Protein AF-A0A9D6QKV2-F1 (afdb_monomer_lite)

Secondary structure (DSSP, 8-state):
-HHHHHHHHHHHHTTS----EEEEE--BTTTB---SS-HHHHHHHHHHS----B-HHHHHHHHHHHHH-TT-EEEEEEEEEGGGHHHHHHHHHHTTPPP-EEEEEPP-TT---S-S-TTT-HHHHHHHHHHHHHHHHHHT-TT-EEEEEEESSSSHHHHHHHHHHHSTTTEEEEEEE-SS--PPP--GGGTTTEEEESSHHHHHHHHHHTTSS-HHHHHHHHHHHHHHHHH-HHHHS-THHHHHS--S-----S---HHHHHHHHHHHHHHHHHHHHHHHHHHHHTT-------SSPPPP-

Foldseek 3Di:
DVVVVVVVVVVVVVPLPPAQAEEEEEDDPFQFDDDDPCPPVVLVCLQPPPRPAGLLLVQLLQVQLCVSHVNYFYEYEYQAEPVSVVSSVVNCVVSNHDDHHYHYDHDDPPPDDDDPDPPPCSQVSSLVRLLVVVVVVCVVPVRHAYEYTEEPPGCRVVSVLVVCVVNPPRYDAYEYEYDPPPDDDDDPVSVPRYDYDFGSLVVQVVCVVVVSGDLVSSLSSLVVLVVCCVVPVVSGGHCVLVVLVDDDDDPDPDADDVVNVVSVCVVVVSNVCSVVSNVVSVCVVVVNDPVPDDPDDDDDD

Structure (mmCIF, N/CA/C/O backbone):
data_AF-A0A9D6QKV2-F1
#
_entry.id   AF-A0A9D6QKV2-F1
#
loop_
_atom_site.group_PDB
_atom_site.id
_atom_site.type_symbol
_atom_site.label_atom_id
_atom_site.label_alt_id
_atom_site.label_comp_id
_atom_site.label_asym_id
_atom_site.label_entity_id
_atom_site.label_seq_id
_atom_site.pdbx_PDB_ins_code
_atom_site.Cartn_x
_atom_site.Cartn_y
_atom_site.Cartn_z
_atom_site.occupancy
_atom_site.B_iso_or_equiv
_atom_site.auth_seq_id
_atom_site.auth_comp_id
_atom_site.auth_asym_id
_atom_site.auth_atom_id
_atom_site.pdbx_PDB_model_num
ATOM 1 N N . MET A 1 1 ? -32.488 4.478 29.970 1.00 53.59 1 MET A N 1
ATOM 2 C CA . MET A 1 1 ? -32.447 4.978 28.577 1.00 53.59 1 MET A CA 1
ATOM 3 C C . MET A 1 1 ? -31.195 5.799 28.298 1.00 53.59 1 MET A C 1
ATOM 5 O O . MET A 1 1 ? -30.477 5.435 27.382 1.00 53.59 1 MET A O 1
ATOM 9 N N . LEU A 1 2 ? -30.868 6.824 29.101 1.00 48.78 2 LEU A N 1
ATOM 10 C CA . LEU A 1 2 ? -29.622 7.594 28.924 1.00 48.78 2 LEU A CA 1
ATOM 11 C C . LEU A 1 2 ? -28.354 6.734 29.061 1.00 48.78 2 LEU A C 1
ATOM 13 O O . LEU A 1 2 ? -27.475 6.810 28.218 1.00 48.78 2 LEU A O 1
ATOM 17 N N . ALA A 1 3 ? -28.289 5.868 30.078 1.00 45.34 3 ALA A N 1
ATOM 18 C CA . ALA A 1 3 ? -27.142 4.983 30.292 1.00 45.34 3 ALA A CA 1
ATOM 19 C C . ALA A 1 3 ? -26.963 3.957 29.161 1.00 45.34 3 ALA A C 1
ATOM 21 O O . ALA A 1 3 ? -25.840 3.670 28.775 1.00 45.34 3 ALA A O 1
ATOM 22 N N . THR A 1 4 ? -28.058 3.447 28.590 1.00 51.56 4 THR A N 1
ATOM 23 C CA . THR A 1 4 ? -28.034 2.516 27.453 1.00 51.56 4 THR A CA 1
ATOM 24 C C . THR A 1 4 ? -27.618 3.202 26.154 1.00 51.56 4 THR A C 1
ATOM 26 O O . THR A 1 4 ? -26.847 2.625 25.397 1.00 51.56 4 THR A O 1
ATOM 29 N N . ALA A 1 5 ? -28.065 4.441 25.919 1.00 49.53 5 ALA A N 1
ATOM 30 C CA . ALA A 1 5 ? -27.620 5.255 24.790 1.00 49.53 5 ALA A CA 1
ATOM 31 C C . ALA A 1 5 ? -26.141 5.657 24.923 1.00 49.53 5 ALA A C 1
ATOM 33 O O . ALA A 1 5 ? -25.399 5.568 23.955 1.00 49.53 5 ALA A O 1
ATOM 34 N N . LEU A 1 6 ? -25.687 6.014 26.129 1.00 43.38 6 LEU A N 1
ATOM 35 C CA . LEU A 1 6 ? -24.285 6.332 26.408 1.00 43.38 6 LEU A CA 1
ATOM 36 C C . LEU A 1 6 ? -23.381 5.097 26.266 1.00 43.38 6 LEU A C 1
ATOM 38 O O . LEU A 1 6 ? -22.276 5.209 25.751 1.00 43.38 6 LEU A O 1
ATOM 42 N N . LEU A 1 7 ? -23.858 3.913 26.672 1.00 46.09 7 LEU A N 1
ATOM 43 C CA . LEU A 1 7 ? -23.139 2.651 26.483 1.00 46.09 7 LEU A CA 1
ATOM 44 C C . LEU A 1 7 ? -23.029 2.290 24.996 1.00 46.09 7 LEU A C 1
ATOM 46 O O . LEU A 1 7 ? -21.950 1.911 24.561 1.00 46.09 7 LEU A O 1
ATOM 50 N N . LEU A 1 8 ? -24.111 2.472 24.226 1.00 46.91 8 LEU A N 1
ATOM 51 C CA . LEU A 1 8 ? -24.142 2.275 22.772 1.00 46.91 8 LEU A CA 1
ATOM 52 C C . LEU A 1 8 ? -23.186 3.229 22.045 1.00 46.91 8 LEU A C 1
ATOM 54 O O . LEU A 1 8 ? -22.401 2.780 21.212 1.00 46.91 8 LEU A O 1
ATOM 58 N N . VAL A 1 9 ? -23.195 4.513 22.420 1.00 51.16 9 VAL A N 1
ATOM 59 C CA . VAL A 1 9 ? -22.285 5.535 21.884 1.00 51.16 9 VAL A CA 1
ATOM 60 C C . VAL A 1 9 ? -20.831 5.238 22.277 1.00 51.16 9 VAL A C 1
ATOM 62 O O . VAL A 1 9 ? -19.945 5.319 21.430 1.00 51.16 9 VAL A O 1
ATOM 65 N N . CYS A 1 10 ? -20.565 4.798 23.512 1.00 41.12 10 CYS A N 1
ATOM 66 C CA . CYS A 1 10 ? -19.228 4.360 23.927 1.00 41.12 10 CYS A CA 1
ATOM 67 C C . CYS A 1 10 ? -18.761 3.109 23.171 1.00 41.12 10 CYS A C 1
ATOM 69 O O . CYS A 1 10 ? -17.602 3.055 22.774 1.00 41.12 10 CYS A O 1
ATOM 71 N N . THR A 1 11 ? -19.629 2.126 22.907 1.00 41.50 11 THR A N 1
ATOM 72 C CA . THR A 1 11 ? -19.254 0.959 22.089 1.00 41.50 11 THR A CA 1
ATOM 73 C C . THR A 1 11 ? -18.987 1.317 20.630 1.00 41.50 11 THR A C 1
ATOM 75 O O . THR A 1 11 ? -18.074 0.744 20.046 1.00 41.50 11 THR A O 1
ATOM 78 N N . SER A 1 12 ? -19.711 2.277 20.043 1.00 43.84 12 SER A N 1
ATOM 79 C CA . SER A 1 12 ? -19.432 2.739 18.677 1.00 43.84 12 SER A CA 1
ATOM 80 C C . SER A 1 12 ? -18.173 3.605 18.587 1.00 43.84 12 SER A C 1
ATOM 82 O O . SER A 1 12 ? -17.466 3.537 17.590 1.00 43.84 12 SER A O 1
ATOM 84 N N . VAL A 1 13 ? -17.845 4.370 19.635 1.00 44.31 13 VAL A N 1
ATOM 85 C CA . VAL A 1 13 ? -16.626 5.201 19.687 1.00 44.31 13 VAL A CA 1
ATOM 86 C C . VAL A 1 13 ? -15.376 4.361 20.000 1.00 44.31 13 VAL A C 1
ATOM 88 O O . VAL A 1 13 ? -14.310 4.631 19.456 1.00 44.31 13 VAL A O 1
ATOM 91 N N . LEU A 1 14 ? -15.491 3.287 20.794 1.00 44.09 14 LEU A N 1
ATOM 92 C CA . LEU A 1 14 ? -14.418 2.290 20.957 1.00 44.09 14 LEU A CA 1
ATOM 93 C C . LEU A 1 14 ? -14.282 1.330 19.764 1.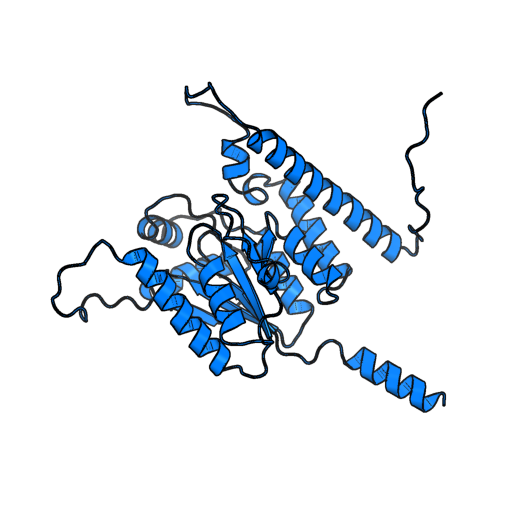00 44.09 14 LEU A C 1
ATOM 95 O O . LEU A 1 14 ? -13.293 0.605 19.680 1.00 44.09 14 LEU A O 1
ATOM 99 N N . ALA A 1 15 ? -15.236 1.333 18.831 1.00 42.41 15 ALA A N 1
ATOM 100 C CA . ALA A 1 15 ? -15.142 0.615 17.565 1.00 42.41 15 ALA A CA 1
ATOM 101 C C . ALA A 1 15 ? -14.371 1.401 16.486 1.00 42.41 15 ALA A C 1
ATOM 103 O O . ALA A 1 15 ? -14.510 1.094 15.303 1.00 42.41 15 ALA A O 1
ATOM 104 N N . ALA A 1 16 ? -13.514 2.361 16.867 1.00 48.28 16 ALA A N 1
ATOM 105 C CA . ALA A 1 16 ? -12.347 2.703 16.054 1.00 48.28 16 ALA A CA 1
ATOM 106 C C . ALA A 1 16 ? -11.624 1.382 15.728 1.00 48.28 16 ALA A C 1
ATOM 108 O O . ALA A 1 16 ? -11.167 0.678 16.628 1.00 48.28 16 ALA A O 1
ATOM 109 N N . SER A 1 17 ? -11.704 0.959 14.463 1.00 54.03 17 SER A N 1
ATOM 110 C CA . SER A 1 17 ? -11.862 -0.454 14.105 1.00 54.03 17 SER A CA 1
ATOM 111 C C . SER A 1 17 ? -10.832 -1.374 14.765 1.00 54.03 17 SER A C 1
ATOM 113 O O . SER A 1 17 ? -9.651 -1.357 14.419 1.00 54.03 17 SER A O 1
ATOM 115 N N . ASN A 1 18 ? -11.295 -2.279 15.628 1.00 66.12 18 ASN A N 1
ATOM 116 C CA . ASN A 1 18 ? -10.490 -3.376 16.180 1.00 66.12 18 ASN A CA 1
ATOM 117 C C . ASN A 1 18 ? -10.123 -4.435 15.111 1.00 66.12 18 ASN A C 1
ATOM 119 O O . ASN A 1 18 ? -9.668 -5.535 15.414 1.00 66.12 18 ASN A O 1
ATOM 123 N N . GLU A 1 19 ? -10.372 -4.120 13.841 1.00 87.81 19 GLU A N 1
ATOM 124 C CA . GLU A 1 19 ? -10.149 -4.985 12.706 1.00 87.81 19 GLU A CA 1
ATOM 125 C C . GLU A 1 19 ? -8.688 -4.907 12.268 1.00 87.81 19 GLU A C 1
ATOM 127 O O . GLU A 1 19 ? -8.146 -3.840 11.958 1.00 87.81 19 GLU A O 1
ATOM 132 N N . LYS A 1 20 ? -8.048 -6.074 12.217 1.00 95.31 20 LYS A N 1
ATOM 133 C CA . LYS A 1 20 ? -6.687 -6.217 11.717 1.00 95.31 20 LYS A CA 1
ATOM 134 C C . LYS A 1 20 ? -6.673 -5.965 10.212 1.00 95.31 20 LYS A C 1
ATOM 136 O O . LYS A 1 20 ? -7.265 -6.730 9.453 1.00 95.31 20 LYS A O 1
ATOM 141 N N . VAL A 1 21 ? -5.961 -4.933 9.768 1.00 97.12 21 VAL A N 1
ATOM 142 C CA . VAL A 1 21 ? -5.809 -4.614 8.339 1.00 97.12 21 VAL A CA 1
ATOM 143 C C . VAL A 1 21 ? -4.375 -4.884 7.893 1.00 97.12 21 VAL A C 1
ATOM 145 O O . VAL A 1 21 ? -3.408 -4.504 8.548 1.00 97.12 21 VAL A O 1
ATOM 148 N N . ILE A 1 22 ? -4.210 -5.558 6.763 1.00 98.31 22 ILE A N 1
ATOM 149 C CA . ILE A 1 22 ? -2.911 -5.792 6.141 1.00 98.31 22 ILE A CA 1
ATOM 150 C C . ILE A 1 22 ? -2.899 -5.085 4.790 1.00 98.31 22 ILE A C 1
ATOM 152 O O . ILE A 1 22 ? -3.538 -5.523 3.831 1.00 98.31 22 ILE A O 1
ATOM 156 N N . TYR A 1 23 ? -2.138 -3.996 4.719 1.00 98.06 23 TYR A N 1
ATOM 157 C CA . TYR A 1 23 ? -1.817 -3.329 3.467 1.00 98.06 23 TYR A CA 1
ATOM 158 C C . TYR A 1 23 ? -0.729 -4.130 2.760 1.00 98.06 23 TYR A C 1
ATOM 160 O O . TYR A 1 23 ? 0.363 -4.334 3.293 1.00 98.06 23 TYR A O 1
ATOM 168 N N . VAL A 1 24 ? -1.022 -4.613 1.562 1.00 98.00 24 VAL A N 1
ATOM 169 C CA . VAL A 1 24 ? -0.084 -5.382 0.750 1.00 98.00 24 VAL A CA 1
ATOM 170 C C . VAL A 1 24 ? 0.334 -4.521 -0.428 1.00 98.00 24 VAL A C 1
ATOM 172 O O . VAL A 1 24 ? -0.497 -4.197 -1.268 1.00 98.00 24 VAL A O 1
ATOM 175 N N . SER A 1 25 ? 1.611 -4.156 -0.491 1.00 95.62 25 SER A N 1
ATOM 176 C CA . SER A 1 25 ? 2.154 -3.278 -1.531 1.00 95.62 25 SER A CA 1
ATOM 177 C C . SER A 1 25 ? 3.156 -4.028 -2.396 1.00 95.62 25 SER A C 1
ATOM 179 O O . SER A 1 25 ? 4.116 -4.600 -1.866 1.00 95.62 25 SER A O 1
ATOM 181 N N . ASP A 1 26 ? 3.010 -3.951 -3.719 1.00 90.81 26 ASP A N 1
ATOM 182 C CA . ASP A 1 26 ? 4.158 -4.169 -4.599 1.00 90.81 26 ASP A CA 1
ATOM 183 C C . ASP A 1 26 ? 5.177 -3.029 -4.426 1.00 90.81 26 ASP A C 1
ATOM 185 O O . ASP A 1 26 ? 4.885 -1.970 -3.856 1.00 90.81 26 ASP A O 1
ATOM 189 N N . ILE A 1 27 ? 6.414 -3.280 -4.842 1.00 83.38 27 ILE A N 1
ATOM 190 C CA . ILE A 1 27 ? 7.532 -2.349 -4.739 1.00 83.38 27 ILE A CA 1
ATOM 191 C C . ILE A 1 27 ? 7.833 -1.726 -6.101 1.00 83.38 27 ILE A C 1
ATOM 193 O O . ILE A 1 27 ? 7.808 -0.500 -6.245 1.00 83.38 27 ILE A O 1
ATOM 197 N N . ASP A 1 28 ? 8.165 -2.574 -7.074 1.00 72.62 28 ASP A N 1
ATOM 198 C CA . ASP A 1 28 ? 8.593 -2.144 -8.403 1.00 72.62 28 ASP A CA 1
ATOM 199 C C . ASP A 1 28 ? 7.393 -1.527 -9.130 1.00 72.62 28 ASP A C 1
ATOM 201 O O . ASP A 1 28 ? 6.296 -2.043 -9.011 1.00 72.62 28 ASP A O 1
ATOM 205 N N . ASP A 1 29 ? 7.573 -0.379 -9.787 1.00 63.03 29 ASP A N 1
ATOM 206 C CA . ASP A 1 29 ? 6.545 0.394 -10.514 1.00 63.03 29 ASP A CA 1
ATOM 207 C C . ASP A 1 29 ? 5.311 0.853 -9.703 1.00 63.03 29 ASP A C 1
ATOM 209 O O . ASP A 1 29 ? 4.575 1.725 -10.162 1.00 63.03 29 ASP A O 1
ATOM 213 N N . THR A 1 30 ? 5.167 0.409 -8.450 1.00 59.41 30 THR A N 1
ATOM 214 C CA . THR A 1 30 ? 4.103 0.791 -7.510 1.00 59.41 30 THR A CA 1
ATOM 215 C C . THR A 1 30 ? 4.537 1.899 -6.539 1.00 59.41 30 THR A C 1
ATOM 217 O O . THR A 1 30 ? 3.891 2.951 -6.466 1.00 59.41 30 THR A O 1
ATOM 220 N N . ILE A 1 31 ? 5.652 1.714 -5.816 1.00 68.81 31 ILE A N 1
ATOM 221 C CA . ILE A 1 31 ? 6.225 2.729 -4.897 1.00 68.81 31 ILE A CA 1
ATOM 222 C C . ILE A 1 31 ? 7.611 3.211 -5.339 1.00 68.81 31 ILE A C 1
ATOM 224 O O . ILE A 1 31 ? 8.082 4.257 -4.888 1.00 68.81 31 ILE A O 1
ATOM 228 N N . VAL A 1 32 ? 8.256 2.484 -6.252 1.00 67.12 32 VAL A N 1
ATOM 229 C CA . VAL A 1 32 ? 9.534 2.849 -6.867 1.00 67.12 32 VAL A CA 1
ATOM 230 C C . VAL A 1 32 ? 9.342 2.998 -8.367 1.00 67.12 32 VAL A C 1
ATOM 232 O O . VAL A 1 32 ? 8.831 2.095 -9.014 1.00 67.12 32 VAL A O 1
ATOM 235 N N . GLN A 1 33 ? 9.809 4.101 -8.951 1.00 58.34 33 GLN A N 1
ATOM 236 C CA . GLN A 1 33 ? 9.806 4.257 -10.402 1.00 58.34 33 GLN A CA 1
ATOM 237 C C . GLN A 1 33 ? 10.932 3.413 -11.021 1.00 58.34 33 GLN A C 1
ATOM 239 O O . GLN A 1 33 ? 12.109 3.791 -10.950 1.00 58.34 33 GLN A O 1
ATOM 244 N N . SER A 1 34 ? 10.588 2.284 -11.647 1.00 54.62 34 SER A N 1
ATOM 245 C CA . SER A 1 34 ? 11.527 1.524 -12.469 1.00 54.62 34 SER A CA 1
ATOM 246 C C . SER A 1 34 ? 11.540 2.124 -13.882 1.00 54.62 34 SER A C 1
ATOM 248 O O . SER A 1 34 ? 10.523 2.564 -14.407 1.00 54.62 34 SER A O 1
ATOM 250 N N . ASN A 1 35 ? 12.724 2.284 -14.478 1.00 48.44 35 ASN A N 1
ATOM 251 C CA . ASN A 1 35 ? 12.884 3.081 -15.702 1.00 48.44 35 ASN A CA 1
ATOM 252 C C . ASN A 1 35 ? 13.276 2.253 -16.935 1.00 48.44 35 ASN A C 1
ATOM 254 O O . ASN A 1 35 ? 13.551 2.846 -17.972 1.00 48.44 35 ASN A O 1
ATOM 258 N N . VAL A 1 36 ? 13.395 0.920 -16.852 1.00 39.38 36 VAL A N 1
ATOM 259 C CA . VAL A 1 36 ? 13.876 0.105 -17.986 1.00 39.38 36 VAL A CA 1
ATOM 260 C C . VAL A 1 36 ? 13.419 -1.354 -17.881 1.00 39.38 36 VAL A C 1
ATOM 262 O O . VAL A 1 36 ? 13.433 -1.934 -16.797 1.00 39.38 36 VAL A O 1
ATOM 265 N N . ALA A 1 37 ? 13.183 -1.966 -19.047 1.00 38.31 37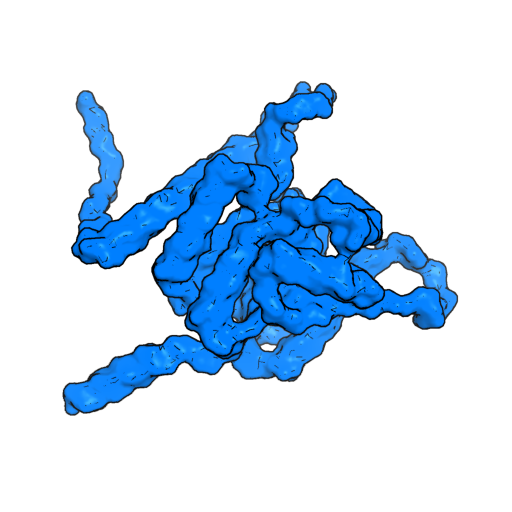 ALA A N 1
ATOM 266 C CA . ALA A 1 37 ? 12.966 -3.387 -19.361 1.00 38.31 37 ALA A CA 1
ATOM 267 C C . ALA A 1 37 ? 13.948 -4.415 -18.737 1.00 38.31 37 ALA A C 1
ATOM 269 O O . ALA A 1 37 ? 13.842 -5.609 -19.005 1.00 38.31 37 ALA A O 1
ATOM 270 N N . ASN A 1 38 ? 14.905 -3.992 -17.906 1.00 46.94 38 ASN A N 1
ATOM 271 C CA . ASN A 1 38 ? 15.916 -4.854 -17.302 1.00 46.94 38 ASN A CA 1
ATOM 272 C C . ASN A 1 38 ? 15.978 -4.637 -15.778 1.00 46.94 38 ASN A C 1
ATOM 274 O O . ASN A 1 38 ? 16.867 -3.964 -15.247 1.00 46.94 38 ASN A O 1
ATOM 278 N N . LYS A 1 39 ? 15.005 -5.230 -15.070 1.00 50.16 39 LYS A N 1
ATOM 279 C CA . LYS A 1 39 ? 14.800 -5.128 -13.608 1.00 50.16 39 LYS A CA 1
ATOM 280 C C . LYS A 1 39 ? 16.077 -5.381 -12.794 1.00 50.16 39 LYS A C 1
ATOM 282 O O . LYS A 1 39 ? 16.354 -4.680 -11.827 1.00 50.16 39 LYS A O 1
ATOM 287 N N . LEU A 1 40 ? 16.933 -6.305 -13.237 1.00 48.41 40 LEU A N 1
ATOM 288 C CA . LEU A 1 40 ? 18.201 -6.626 -12.567 1.00 48.41 40 LEU A CA 1
ATOM 289 C C . LEU A 1 40 ? 19.232 -5.481 -12.603 1.00 48.41 40 LEU A C 1
ATOM 291 O O . LEU A 1 40 ? 19.990 -5.305 -11.646 1.00 48.41 40 LEU A O 1
ATOM 295 N N . ALA A 1 41 ? 19.267 -4.687 -13.677 1.00 48.44 41 ALA A N 1
ATOM 296 C CA . ALA A 1 41 ? 20.194 -3.562 -13.817 1.00 48.44 41 ALA A CA 1
ATOM 297 C C . ALA A 1 41 ? 19.794 -2.382 -12.917 1.00 48.44 41 ALA A C 1
ATOM 299 O O . ALA A 1 41 ? 20.662 -1.721 -12.337 1.00 48.44 41 ALA A O 1
ATOM 300 N N . LEU A 1 42 ? 18.487 -2.155 -12.746 1.00 52.94 42 LEU 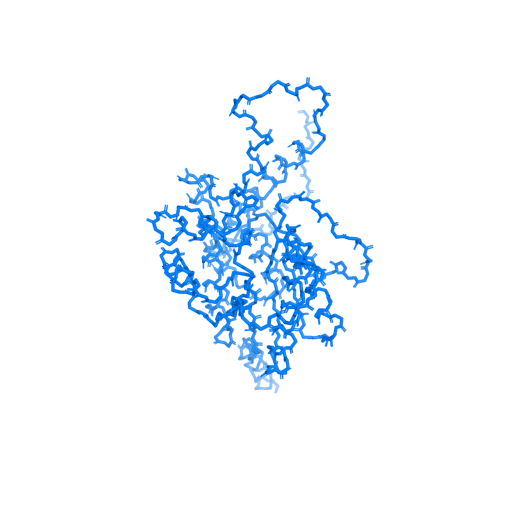A N 1
ATOM 301 C CA . LEU A 1 42 ? 17.966 -1.113 -11.867 1.00 52.94 42 LEU A CA 1
ATOM 302 C C . LEU A 1 42 ? 18.208 -1.446 -10.399 1.00 52.94 42 LEU A C 1
ATOM 304 O O . LEU A 1 42 ? 18.631 -0.566 -9.667 1.00 52.94 42 LEU A O 1
ATOM 308 N N . ILE A 1 43 ? 18.035 -2.701 -9.972 1.00 51.69 43 ILE A N 1
ATOM 309 C CA . ILE A 1 43 ? 18.281 -3.066 -8.572 1.00 51.69 43 ILE A CA 1
ATOM 310 C C . ILE A 1 43 ? 19.790 -3.048 -8.265 1.00 51.69 43 ILE A C 1
ATOM 312 O O . ILE A 1 43 ? 20.189 -2.567 -7.206 1.00 51.69 43 ILE A O 1
ATOM 316 N N . LYS A 1 44 ? 20.661 -3.453 -9.209 1.00 46.22 44 LYS A N 1
ATOM 317 C CA . LYS A 1 44 ? 22.116 -3.221 -9.084 1.00 46.22 44 LYS A CA 1
ATOM 318 C C . LYS A 1 44 ? 22.424 -1.725 -8.977 1.00 46.22 44 LYS A C 1
ATOM 320 O O . LYS A 1 44 ? 23.181 -1.309 -8.107 1.00 46.22 44 LYS A O 1
ATOM 325 N N . THR A 1 45 ? 21.788 -0.897 -9.797 1.00 49.59 45 THR A N 1
ATOM 326 C CA . THR A 1 45 ? 21.975 0.555 -9.736 1.00 49.59 45 THR A CA 1
ATOM 327 C C . THR A 1 45 ? 21.406 1.137 -8.441 1.00 49.59 45 THR A C 1
ATOM 329 O O . THR A 1 45 ? 22.057 1.981 -7.855 1.00 49.59 45 THR A O 1
ATOM 332 N N . ALA A 1 46 ? 20.282 0.648 -7.918 1.00 50.97 46 ALA A N 1
ATOM 333 C CA . ALA A 1 46 ? 19.665 1.090 -6.668 1.00 50.97 46 ALA A CA 1
ATOM 334 C C . ALA A 1 46 ? 20.445 0.658 -5.409 1.00 50.97 46 ALA A C 1
ATOM 336 O O . ALA A 1 46 ? 20.394 1.349 -4.385 1.00 50.97 46 ALA A O 1
ATOM 337 N N . LEU A 1 47 ? 21.180 -0.463 -5.480 1.00 46.41 47 LEU A N 1
ATOM 338 C CA . LEU A 1 47 ? 22.130 -0.891 -4.447 1.00 46.41 47 LEU A CA 1
ATOM 339 C C . LEU A 1 47 ? 23.402 -0.030 -4.432 1.00 46.41 47 LEU A C 1
ATOM 341 O O . LEU A 1 47 ? 23.909 0.251 -3.349 1.00 46.41 47 LEU A O 1
ATOM 345 N N . PHE A 1 48 ? 23.918 0.369 -5.602 1.00 42.84 48 PHE A N 1
ATOM 346 C CA . PHE A 1 48 ? 25.276 0.926 -5.736 1.00 42.84 48 PHE A CA 1
ATOM 347 C C . PHE A 1 48 ? 25.350 2.407 -6.174 1.00 42.84 48 PHE A C 1
ATOM 349 O O . PHE A 1 48 ? 26.400 3.029 -6.042 1.00 42.84 48 PHE A O 1
ATOM 356 N N . ARG A 1 49 ? 24.261 3.022 -6.652 1.00 40.91 49 ARG A N 1
ATOM 357 C CA . ARG A 1 49 ? 24.145 4.454 -7.005 1.00 40.91 49 ARG A CA 1
ATOM 358 C C . ARG A 1 49 ? 22.844 5.011 -6.425 1.00 40.91 4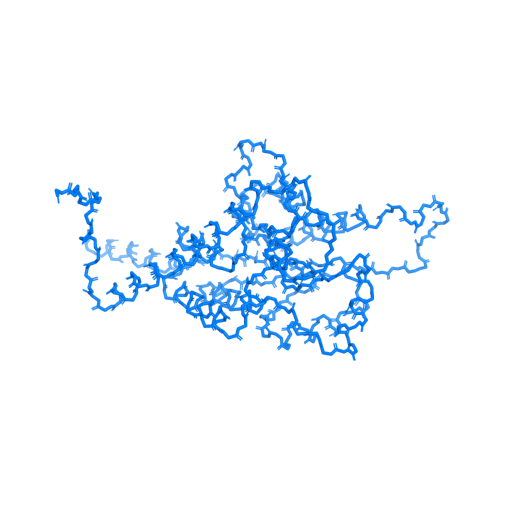9 ARG A C 1
ATOM 360 O O . ARG A 1 49 ? 21.810 4.368 -6.506 1.00 40.91 49 ARG A O 1
ATOM 367 N N . LYS A 1 50 ? 22.882 6.220 -5.850 1.00 41.69 50 LYS A N 1
ATOM 368 C CA . LYS A 1 50 ? 21.731 6.908 -5.223 1.00 41.69 50 LYS A CA 1
ATOM 369 C C . LYS A 1 50 ? 20.480 6.878 -6.135 1.00 41.69 50 LYS A C 1
ATOM 371 O O . LYS A 1 50 ? 20.442 7.665 -7.082 1.00 41.69 50 LYS A O 1
ATOM 376 N N . PRO A 1 51 ? 19.445 6.056 -5.876 1.00 45.84 51 PRO A N 1
ATOM 377 C CA . PRO A 1 51 ? 18.205 6.152 -6.631 1.00 45.84 51 PRO A CA 1
ATOM 378 C C . PRO A 1 51 ? 17.321 7.219 -5.966 1.00 45.84 51 PRO A C 1
ATOM 380 O O . PRO A 1 51 ? 16.952 7.088 -4.802 1.00 45.84 51 PRO A O 1
ATOM 383 N N . LYS A 1 52 ? 17.026 8.296 -6.703 1.00 50.66 52 LYS A N 1
ATOM 384 C CA . LYS A 1 52 ? 16.217 9.453 -6.269 1.00 50.66 52 LYS A CA 1
ATOM 385 C C . LYS A 1 52 ? 14.708 9.308 -6.562 1.00 50.66 52 LYS A C 1
ATOM 387 O O . LYS A 1 52 ? 13.988 10.290 -6.450 1.00 50.66 52 LYS A O 1
ATOM 392 N N . ASN A 1 53 ? 14.235 8.133 -6.986 1.00 54.28 53 ASN A N 1
ATOM 393 C CA . ASN A 1 53 ? 12.952 8.016 -7.695 1.00 54.28 53 ASN A CA 1
ATOM 394 C C . ASN A 1 53 ? 11.953 7.063 -7.006 1.00 54.28 53 ASN A C 1
ATOM 396 O O . ASN A 1 53 ? 11.324 6.246 -7.677 1.00 54.28 53 ASN A O 1
ATOM 400 N N . ALA A 1 54 ? 11.833 7.104 -5.677 1.00 59.41 54 ALA A N 1
ATOM 401 C CA . ALA A 1 54 ? 10.645 6.546 -5.027 1.00 59.41 54 ALA A CA 1
ATOM 402 C C . ALA A 1 54 ? 9.501 7.569 -5.105 1.00 59.41 54 ALA A C 1
ATOM 404 O O . ALA A 1 54 ? 9.754 8.776 -5.081 1.00 59.41 54 ALA A O 1
ATOM 405 N N . PHE A 1 55 ? 8.257 7.099 -5.191 1.00 65.38 55 PHE A N 1
ATOM 406 C CA . PHE A 1 55 ? 7.084 7.952 -5.024 1.00 65.38 55 PHE A CA 1
ATOM 407 C C . PHE A 1 55 ? 6.981 8.322 -3.540 1.00 65.38 55 PHE A C 1
ATOM 409 O O . PHE A 1 55 ? 6.294 7.653 -2.775 1.00 65.38 55 PHE A O 1
ATOM 416 N N . ASP A 1 56 ? 7.707 9.360 -3.121 1.00 63.72 56 ASP A N 1
ATOM 417 C CA . ASP A 1 56 ? 7.779 9.820 -1.722 1.00 63.72 56 ASP A CA 1
ATOM 418 C C . ASP A 1 56 ? 6.377 10.146 -1.145 1.00 63.72 56 ASP A C 1
ATOM 420 O O . ASP A 1 56 ? 6.127 9.983 0.049 1.00 63.72 56 ASP A O 1
ATOM 424 N N . GLY A 1 57 ? 5.426 10.493 -2.028 1.00 80.38 57 GLY A N 1
ATOM 425 C CA . GLY A 1 57 ? 3.969 10.502 -1.812 1.00 80.38 57 GLY A CA 1
ATOM 426 C C . GLY A 1 57 ? 3.418 9.316 -1.034 1.00 80.38 57 GLY A C 1
ATOM 427 O O . GLY A 1 57 ? 2.738 9.460 -0.017 1.00 80.38 57 GLY A O 1
ATOM 428 N N . MET A 1 58 ? 3.780 8.123 -1.493 1.00 88.69 58 MET A N 1
ATOM 429 C CA . MET A 1 58 ? 3.268 6.862 -0.972 1.00 88.69 58 MET A CA 1
ATOM 430 C C . MET A 1 58 ? 3.769 6.566 0.440 1.00 88.69 58 MET A C 1
ATOM 432 O O . MET A 1 58 ? 3.055 5.930 1.208 1.00 88.69 58 MET A O 1
ATOM 436 N N . ALA A 1 59 ? 4.967 7.034 0.812 1.00 90.75 59 ALA A N 1
ATOM 437 C CA . ALA A 1 59 ? 5.479 6.847 2.168 1.00 90.75 59 ALA A CA 1
ATOM 438 C C . ALA A 1 59 ? 4.598 7.576 3.195 1.00 90.75 59 ALA A C 1
ATOM 440 O O . ALA A 1 59 ? 4.237 6.994 4.215 1.00 90.75 59 ALA A O 1
ATOM 441 N N . VAL A 1 60 ? 4.185 8.809 2.877 1.00 92.44 60 VAL A N 1
ATOM 442 C CA . VAL A 1 60 ? 3.299 9.620 3.729 1.00 92.44 60 VAL A CA 1
ATOM 443 C C . VAL A 1 60 ? 1.898 9.029 3.794 1.00 92.44 60 VAL A C 1
ATOM 445 O O . VAL A 1 60 ? 1.326 8.954 4.879 1.00 92.44 60 VAL A O 1
ATOM 448 N N . LEU A 1 61 ? 1.368 8.544 2.670 1.00 94.56 61 LEU A N 1
ATOM 449 C CA . LEU A 1 61 ? 0.113 7.795 2.650 1.00 94.56 61 LEU A CA 1
ATOM 450 C C . LEU A 1 61 ? 0.174 6.569 3.568 1.00 94.56 61 LEU A C 1
ATOM 452 O O . LEU A 1 61 ? -0.690 6.404 4.421 1.00 94.56 61 LEU A O 1
ATOM 456 N N . TYR A 1 62 ? 1.196 5.720 3.425 1.00 95.75 62 TYR A N 1
ATOM 457 C CA . TYR A 1 62 ? 1.315 4.501 4.230 1.00 95.75 62 TYR A CA 1
ATOM 458 C C . TYR A 1 62 ? 1.489 4.810 5.711 1.00 95.75 62 TYR A C 1
ATOM 460 O O . TYR A 1 62 ? 0.904 4.132 6.547 1.00 95.75 62 TYR A O 1
ATOM 468 N N . GLU A 1 63 ? 2.258 5.842 6.049 1.00 95.56 63 GLU A N 1
ATOM 469 C CA . GLU A 1 63 ? 2.389 6.287 7.432 1.00 95.56 63 GLU A CA 1
ATOM 470 C C . GLU A 1 63 ? 1.040 6.736 8.012 1.00 95.56 63 GLU A C 1
ATOM 472 O O . GLU A 1 63 ? 0.691 6.330 9.119 1.00 95.56 63 GLU A O 1
ATOM 477 N N . ASN A 1 64 ? 0.259 7.513 7.259 1.00 96.00 64 ASN A N 1
ATOM 478 C CA . ASN A 1 64 ? -1.061 7.974 7.684 1.00 96.00 64 ASN A CA 1
ATOM 479 C C . ASN A 1 64 ? -2.062 6.818 7.843 1.00 96.00 64 ASN A C 1
ATOM 481 O O . ASN A 1 64 ? -2.741 6.749 8.864 1.00 96.00 64 ASN A O 1
ATOM 485 N N . LEU A 1 65 ? -2.083 5.860 6.911 1.00 95.50 65 LEU A N 1
ATOM 486 C CA . LEU A 1 65 ? -2.928 4.660 6.999 1.00 95.50 65 LEU A CA 1
ATOM 487 C C . LEU A 1 65 ? -2.599 3.791 8.224 1.00 95.50 65 LEU A C 1
ATOM 489 O O . LEU A 1 65 ? -3.497 3.232 8.850 1.00 95.50 65 LEU A O 1
ATOM 493 N N . LEU A 1 66 ? -1.315 3.667 8.573 1.00 95.75 66 LEU A N 1
ATOM 494 C CA . LEU A 1 66 ? -0.882 2.909 9.752 1.00 95.75 66 LEU A CA 1
ATOM 495 C C . LEU A 1 66 ? -1.120 3.669 11.064 1.00 95.75 66 LEU A C 1
ATOM 497 O O . LEU A 1 66 ? -1.346 3.040 12.092 1.00 95.75 66 LEU A O 1
ATOM 501 N N . LYS A 1 67 ? -1.070 5.007 11.053 1.00 94.69 67 LYS A N 1
ATOM 502 C CA . LYS A 1 67 ? -1.424 5.833 12.221 1.00 94.69 67 LYS A CA 1
ATOM 503 C C . LYS A 1 67 ? -2.923 5.823 12.505 1.00 94.69 67 LYS A C 1
ATOM 505 O O . LYS A 1 67 ? -3.301 5.921 13.666 1.00 94.69 67 LYS A O 1
ATOM 510 N N . GLU A 1 68 ? -3.747 5.738 11.464 1.00 93.81 68 GLU A N 1
ATOM 511 C CA . GLU A 1 68 ? -5.205 5.689 11.594 1.00 93.81 68 GLU A CA 1
ATOM 512 C C . GLU A 1 68 ? -5.675 4.404 12.289 1.00 93.81 68 GLU A C 1
ATOM 514 O O . GLU A 1 68 ? -6.537 4.452 13.161 1.00 93.81 68 GLU A O 1
ATOM 519 N N . ASN A 1 69 ? -5.084 3.253 11.946 1.00 92.75 69 ASN A N 1
ATOM 520 C CA . ASN A 1 69 ? -5.456 1.963 12.524 1.00 92.75 69 ASN A CA 1
ATOM 521 C C . ASN A 1 69 ? -4.256 1.298 13.235 1.00 92.75 69 ASN A C 1
ATOM 523 O O . ASN A 1 69 ? -3.387 0.738 12.565 1.00 92.75 69 ASN A O 1
ATOM 527 N N . PRO A 1 70 ? -4.233 1.253 14.583 1.00 91.06 70 PRO A N 1
ATOM 528 C CA . PRO A 1 70 ? -3.161 0.615 15.357 1.00 91.06 70 PRO A CA 1
ATOM 529 C C . PRO A 1 70 ? -2.966 -0.888 15.093 1.00 91.06 70 PRO A C 1
ATOM 531 O O . PRO A 1 70 ? -1.876 -1.414 15.313 1.00 91.06 70 PRO A O 1
ATOM 534 N N . ASN A 1 71 ? -4.004 -1.585 14.619 1.00 94.75 71 ASN A N 1
ATOM 535 C CA . ASN A 1 71 ? -3.952 -2.998 14.235 1.00 94.75 71 ASN A CA 1
ATOM 536 C C . ASN A 1 71 ? -3.571 -3.194 12.760 1.00 94.75 71 ASN A C 1
ATOM 538 O O . ASN A 1 71 ? -3.558 -4.330 12.265 1.00 94.75 71 ASN A O 1
ATOM 542 N N . ALA A 1 72 ? -3.280 -2.110 12.037 1.00 96.00 72 ALA A N 1
ATOM 543 C CA . ALA A 1 72 ? -2.819 -2.192 10.670 1.00 96.00 72 ALA A CA 1
ATOM 544 C C . ALA A 1 72 ? -1.332 -2.545 10.584 1.00 96.00 72 ALA A C 1
ATOM 546 O O . ALA A 1 72 ? -0.499 -2.157 11.402 1.00 96.00 72 ALA A O 1
ATOM 547 N N . SER A 1 73 ? -0.975 -3.277 9.536 1.00 97.44 73 SER A N 1
ATOM 548 C CA . SER A 1 73 ? 0.413 -3.575 9.200 1.00 97.44 73 SER A CA 1
ATOM 549 C C . SER A 1 73 ? 0.620 -3.517 7.695 1.00 97.44 73 SER A C 1
ATOM 551 O O . SER A 1 73 ? -0.333 -3.622 6.923 1.00 97.44 73 SER A O 1
ATOM 553 N N . ILE A 1 74 ? 1.875 -3.360 7.277 1.00 97.56 74 ILE A N 1
ATOM 554 C CA . ILE A 1 74 ? 2.244 -3.361 5.865 1.00 97.56 74 ILE A CA 1
ATOM 555 C C . ILE A 1 74 ? 3.124 -4.562 5.519 1.00 97.56 74 ILE A C 1
ATOM 557 O O . ILE A 1 74 ? 4.067 -4.914 6.241 1.00 97.56 74 ILE A O 1
ATOM 561 N N . VAL A 1 75 ? 2.808 -5.198 4.393 1.00 98.19 75 VAL A N 1
ATOM 562 C CA . VAL A 1 75 ? 3.572 -6.294 3.805 1.00 98.19 75 VAL A CA 1
ATOM 563 C C . VAL A 1 75 ? 3.965 -5.914 2.385 1.00 98.19 75 VAL A C 1
ATOM 565 O O . VAL A 1 75 ? 3.115 -5.701 1.527 1.00 98.19 75 VAL A O 1
ATOM 568 N N . TYR A 1 76 ? 5.265 -5.873 2.120 1.00 96.12 76 TYR A N 1
ATOM 569 C CA . TYR A 1 76 ? 5.792 -5.629 0.783 1.00 96.12 76 TYR A CA 1
ATOM 570 C C . TYR A 1 76 ? 6.006 -6.957 0.051 1.00 96.12 76 TYR A C 1
ATOM 572 O O . TYR A 1 76 ? 6.694 -7.841 0.576 1.00 96.12 76 TYR A O 1
ATOM 580 N N . VAL A 1 77 ? 5.447 -7.108 -1.151 1.00 93.94 77 VAL A N 1
ATOM 581 C CA . VAL A 1 77 ? 5.542 -8.336 -1.959 1.00 93.94 77 VAL A CA 1
ATOM 582 C C . VAL A 1 77 ? 6.075 -7.996 -3.346 1.00 93.94 77 VAL A C 1
ATOM 584 O O . VAL A 1 77 ? 5.349 -7.428 -4.143 1.00 93.94 77 VAL A O 1
ATOM 587 N N . SER A 1 78 ? 7.318 -8.379 -3.655 1.00 87.88 78 SER A N 1
ATOM 588 C CA . SER A 1 78 ? 7.977 -8.021 -4.926 1.00 87.88 78 SER A CA 1
ATOM 589 C C . SER A 1 78 ? 8.601 -9.230 -5.625 1.00 87.88 78 SER A C 1
ATOM 591 O O . SER A 1 78 ? 9.135 -10.145 -4.989 1.00 87.88 78 SER A O 1
ATOM 593 N N . GLY A 1 79 ? 8.577 -9.211 -6.962 1.00 81.62 79 GLY A N 1
ATOM 594 C CA . GLY A 1 79 ? 9.255 -10.187 -7.826 1.00 81.62 79 GLY A CA 1
ATOM 595 C C . GLY A 1 79 ? 10.792 -10.095 -7.808 1.00 81.62 79 GLY A C 1
ATOM 596 O O . GLY A 1 79 ? 11.475 -10.935 -8.417 1.00 81.62 79 GLY A O 1
ATOM 597 N N . THR A 1 80 ? 11.350 -9.104 -7.105 1.00 79.44 80 THR A N 1
ATOM 598 C CA . THR A 1 80 ? 12.788 -8.933 -6.880 1.00 79.44 80 THR A CA 1
ATOM 599 C C . THR A 1 80 ? 13.404 -10.174 -6.205 1.00 79.44 80 THR A C 1
ATOM 601 O O . THR A 1 80 ? 12.791 -10.751 -5.304 1.00 79.44 80 THR A O 1
ATOM 604 N N . PRO A 1 81 ? 14.609 -10.625 -6.615 1.00 81.06 81 PRO A N 1
ATOM 605 C CA . PRO A 1 81 ? 15.296 -11.737 -5.963 1.00 81.06 81 PRO A CA 1
ATOM 606 C C . PRO A 1 81 ? 15.620 -11.478 -4.485 1.00 81.06 81 PRO A C 1
ATOM 608 O O . PRO A 1 81 ? 16.128 -10.418 -4.121 1.00 81.06 81 PRO A O 1
ATOM 611 N N . GLU A 1 82 ? 15.447 -12.503 -3.651 1.00 83.19 82 GLU A N 1
ATOM 612 C CA . GLU A 1 82 ? 15.732 -12.497 -2.207 1.00 83.19 82 GLU A CA 1
ATOM 613 C C . GLU A 1 82 ? 17.161 -12.031 -1.864 1.00 83.19 82 GLU A C 1
ATOM 615 O O . GLU A 1 82 ? 17.367 -11.338 -0.868 1.00 83.19 82 GLU A O 1
ATOM 620 N N . LEU A 1 83 ? 18.146 -12.325 -2.724 1.00 77.56 83 LEU A N 1
ATOM 621 C CA . LEU A 1 83 ? 19.536 -11.869 -2.573 1.00 77.56 83 LEU A CA 1
ATOM 622 C C . LEU A 1 83 ? 19.652 -10.336 -2.467 1.00 77.56 83 LEU A C 1
ATOM 624 O O . LEU A 1 83 ? 20.588 -9.813 -1.865 1.00 77.56 83 LEU A O 1
ATOM 628 N N . MET A 1 84 ? 18.686 -9.603 -3.023 1.00 78.06 84 MET A N 1
ATOM 629 C CA . MET A 1 84 ? 18.678 -8.142 -3.065 1.00 78.06 84 MET A CA 1
ATOM 630 C C . MET A 1 84 ? 17.963 -7.511 -1.862 1.00 78.06 84 MET A C 1
ATOM 632 O O . MET A 1 84 ? 17.892 -6.283 -1.777 1.00 78.06 84 MET A O 1
ATOM 636 N N . ARG A 1 85 ? 17.496 -8.322 -0.896 1.00 86.50 85 ARG A N 1
ATOM 637 C CA . ARG A 1 85 ? 16.780 -7.890 0.318 1.00 86.50 85 ARG A CA 1
ATOM 638 C C . ARG A 1 85 ? 17.408 -6.674 0.985 1.00 86.50 85 ARG A C 1
ATOM 640 O O . ARG A 1 85 ? 16.710 -5.697 1.229 1.00 86.50 85 ARG A O 1
ATOM 647 N N . LYS A 1 86 ? 18.721 -6.706 1.246 1.00 85.31 86 LYS A N 1
ATOM 648 C CA . LYS A 1 86 ? 19.421 -5.602 1.927 1.00 85.31 86 LYS A CA 1
ATOM 649 C C . LYS A 1 86 ? 19.265 -4.277 1.180 1.00 85.31 86 LYS A C 1
ATOM 651 O O . LYS A 1 86 ? 18.970 -3.263 1.802 1.00 85.31 86 LYS A O 1
ATOM 656 N N . GLY A 1 87 ? 19.414 -4.287 -0.144 1.00 80.50 87 GLY A N 1
ATOM 657 C CA . GLY A 1 87 ? 19.284 -3.072 -0.944 1.00 80.50 87 GLY A CA 1
ATOM 658 C C . GLY A 1 87 ? 17.861 -2.538 -1.000 1.00 80.50 87 GLY A C 1
ATOM 659 O O . GLY A 1 87 ? 17.673 -1.330 -0.879 1.00 80.50 87 GLY A O 1
ATOM 660 N N . VAL A 1 88 ? 16.867 -3.426 -1.103 1.00 82.81 88 VAL A N 1
ATOM 661 C CA . VAL A 1 88 ? 15.449 -3.042 -1.042 1.00 82.81 88 VAL A CA 1
ATOM 662 C C . VAL A 1 88 ? 15.119 -2.443 0.327 1.00 82.81 88 VAL A C 1
ATOM 664 O O . VAL A 1 88 ? 14.573 -1.346 0.399 1.00 82.81 88 VAL A O 1
ATOM 667 N N . THR A 1 89 ? 15.536 -3.084 1.423 1.00 86.88 89 THR A N 1
ATOM 668 C CA . THR A 1 89 ? 15.344 -2.554 2.781 1.00 86.88 89 THR A CA 1
ATOM 669 C C . THR A 1 89 ? 16.004 -1.186 2.960 1.00 86.88 89 THR A C 1
ATOM 671 O O . THR A 1 89 ? 15.378 -0.274 3.497 1.00 86.88 89 THR A O 1
ATOM 674 N N . SER A 1 90 ? 17.240 -1.001 2.483 1.00 83.62 90 SER A N 1
ATOM 675 C CA . SER A 1 90 ? 17.903 0.307 2.526 1.00 83.62 90 SER A CA 1
ATOM 676 C C . SER A 1 90 ? 17.182 1.355 1.682 1.00 83.62 90 SER A C 1
ATOM 678 O O . SER A 1 90 ? 17.138 2.519 2.068 1.00 83.62 90 SER A O 1
ATOM 680 N N . LEU A 1 91 ? 16.619 0.976 0.534 1.00 82.31 91 LEU A N 1
ATOM 681 C CA . LEU A 1 91 ? 15.848 1.883 -0.308 1.00 82.31 91 LEU A CA 1
ATOM 682 C C . LEU A 1 91 ? 14.561 2.343 0.385 1.00 82.31 91 LEU A C 1
ATOM 684 O O . LEU A 1 91 ? 14.324 3.548 0.436 1.00 82.31 91 LEU A O 1
ATOM 688 N N . LEU A 1 92 ? 13.788 1.422 0.965 1.00 86.69 92 LEU A N 1
ATOM 689 C CA . LEU A 1 92 ? 12.575 1.750 1.721 1.00 86.69 92 LEU A CA 1
ATOM 690 C C . LEU A 1 92 ? 12.893 2.677 2.900 1.00 86.69 92 LEU A C 1
ATOM 692 O O . LEU A 1 92 ? 12.279 3.731 3.037 1.00 86.69 92 LEU A O 1
ATOM 696 N N . ALA A 1 93 ? 13.925 2.347 3.685 1.00 88.25 93 ALA A N 1
ATOM 697 C CA . ALA A 1 93 ? 14.335 3.153 4.833 1.00 88.25 93 ALA A CA 1
ATOM 698 C C . ALA A 1 93 ? 14.783 4.572 4.435 1.00 88.25 93 ALA A C 1
ATOM 700 O O . ALA A 1 93 ? 14.400 5.546 5.079 1.00 88.25 93 ALA A O 1
ATOM 701 N N . ARG A 1 94 ? 15.567 4.712 3.355 1.00 83.75 94 ARG A N 1
ATOM 702 C CA . ARG A 1 94 ? 16.030 6.025 2.866 1.00 83.75 94 ARG A CA 1
ATOM 703 C C . ARG A 1 94 ? 14.894 6.919 2.374 1.00 83.75 94 ARG A C 1
ATOM 705 O O . ARG A 1 94 ? 15.017 8.132 2.484 1.00 83.75 94 ARG A O 1
ATOM 712 N N . ASN A 1 95 ? 13.823 6.327 1.850 1.00 82.25 95 ASN A N 1
ATOM 713 C CA . ASN A 1 95 ? 12.629 7.041 1.392 1.00 82.25 95 ASN A CA 1
ATOM 714 C C . ASN A 1 95 ? 11.505 7.020 2.443 1.00 82.25 95 ASN A C 1
ATOM 716 O O . ASN A 1 95 ? 10.347 7.203 2.100 1.00 82.25 95 ASN A O 1
ATOM 720 N N . ARG A 1 96 ? 11.844 6.768 3.718 1.00 89.88 96 ARG A N 1
ATOM 721 C CA . ARG A 1 96 ? 10.930 6.854 4.871 1.00 89.88 96 ARG A CA 1
ATOM 722 C C . ARG A 1 96 ? 9.667 5.993 4.764 1.00 89.88 96 ARG A C 1
ATOM 724 O O . ARG A 1 96 ? 8.676 6.274 5.425 1.00 89.88 96 ARG A O 1
ATOM 731 N N . PHE A 1 97 ? 9.708 4.913 3.990 1.00 92.50 97 PHE A N 1
ATOM 732 C CA . PHE A 1 97 ? 8.618 3.946 3.993 1.00 92.50 97 PHE A CA 1
ATOM 733 C C . PHE A 1 97 ? 8.537 3.252 5.359 1.00 92.50 97 PHE A C 1
ATOM 735 O O . PHE A 1 97 ? 9.581 2.913 5.938 1.00 92.50 97 PHE A O 1
ATOM 742 N N . PRO A 1 98 ? 7.324 2.995 5.877 1.00 94.69 98 PRO A N 1
ATOM 743 C CA . PRO A 1 98 ? 7.162 2.311 7.148 1.00 94.69 98 PRO A CA 1
ATOM 744 C C . PRO A 1 98 ? 7.761 0.905 7.093 1.00 94.69 98 PRO A C 1
ATOM 746 O O . PRO A 1 98 ? 7.713 0.211 6.069 1.00 94.69 98 PRO A O 1
ATOM 749 N N . LYS A 1 99 ? 8.332 0.472 8.222 1.00 94.56 99 LYS A N 1
ATOM 750 C CA . LYS A 1 99 ? 8.854 -0.890 8.374 1.00 94.56 99 LYS A CA 1
ATOM 751 C C . LYS A 1 99 ? 7.705 -1.888 8.226 1.00 94.56 99 LYS A C 1
ATOM 753 O O . LYS A 1 99 ? 6.655 -1.721 8.833 1.00 94.56 99 LYS A O 1
ATOM 758 N N . GLY A 1 100 ? 7.939 -2.950 7.464 1.00 95.19 100 GLY A N 1
ATOM 759 C CA . GLY A 1 100 ? 6.952 -3.998 7.224 1.00 95.19 100 GLY A CA 1
ATOM 760 C C . GLY A 1 100 ? 7.599 -5.334 6.895 1.00 95.19 100 GLY A C 1
ATOM 761 O O . GLY A 1 100 ? 8.797 -5.408 6.594 1.00 95.19 100 GLY A O 1
ATOM 762 N N . ARG A 1 101 ? 6.802 -6.407 6.936 1.00 96.12 101 ARG A N 1
ATOM 763 C CA . ARG A 1 101 ? 7.249 -7.728 6.469 1.00 96.12 101 ARG A CA 1
ATOM 764 C C . ARG A 1 101 ? 7.525 -7.626 4.972 1.00 96.12 101 ARG A C 1
ATOM 766 O O . ARG A 1 101 ? 6.757 -7.019 4.239 1.00 96.12 101 ARG A O 1
ATOM 773 N N . MET A 1 102 ? 8.608 -8.237 4.507 1.00 94.06 102 MET A N 1
ATOM 774 C CA . MET A 1 102 ? 8.969 -8.202 3.091 1.00 94.06 102 MET A CA 1
ATOM 775 C C . MET A 1 102 ? 9.123 -9.616 2.543 1.00 94.06 102 MET A C 1
ATOM 777 O O . MET A 1 102 ? 9.956 -10.392 3.029 1.00 94.06 102 MET A O 1
ATOM 781 N N . ILE A 1 103 ? 8.318 -9.935 1.534 1.00 93.62 103 ILE A N 1
ATOM 782 C CA . ILE A 1 103 ? 8.274 -11.221 0.846 1.00 93.62 103 ILE A CA 1
ATOM 783 C C . ILE A 1 103 ? 8.845 -11.013 -0.557 1.00 93.62 103 ILE A C 1
ATOM 785 O O . ILE A 1 103 ? 8.230 -10.361 -1.397 1.00 93.62 103 ILE A O 1
ATOM 789 N N . LEU A 1 104 ? 10.036 -11.558 -0.802 1.00 88.06 104 LEU A N 1
ATOM 790 C CA . LEU A 1 104 ? 10.716 -11.471 -2.092 1.00 88.06 104 LEU A CA 1
ATOM 791 C C . LEU A 1 104 ? 10.786 -12.848 -2.750 1.00 88.06 104 LEU A C 1
ATOM 793 O O . LEU A 1 104 ? 10.597 -13.890 -2.108 1.00 88.06 104 LEU A O 1
ATOM 797 N N . ARG A 1 105 ? 11.064 -12.866 -4.052 1.00 84.62 105 ARG A N 1
ATOM 798 C CA . ARG A 1 105 ? 11.155 -14.110 -4.809 1.00 84.62 105 ARG A CA 1
ATOM 799 C C . ARG A 1 105 ? 12.447 -14.846 -4.461 1.00 84.62 105 ARG A C 1
ATOM 801 O O . ARG A 1 105 ? 13.546 -14.336 -4.675 1.00 84.62 105 ARG A O 1
ATOM 808 N N . ARG A 1 106 ? 12.334 -16.088 -3.979 1.00 77.75 106 ARG A N 1
ATOM 809 C CA . ARG A 1 106 ? 13.502 -16.970 -3.812 1.00 77.75 106 ARG A CA 1
ATOM 810 C C . ARG A 1 106 ? 14.107 -17.253 -5.186 1.00 77.75 106 ARG A C 1
ATOM 812 O O . ARG A 1 106 ? 13.414 -17.740 -6.075 1.00 77.75 106 ARG A O 1
ATOM 819 N N . TRP A 1 107 ? 15.389 -16.946 -5.345 1.00 61.12 107 TRP A N 1
ATOM 820 C CA . TRP A 1 107 ? 16.151 -17.273 -6.543 1.00 61.12 107 TRP A CA 1
ATOM 821 C C . TRP A 1 107 ? 16.986 -18.523 -6.263 1.00 61.12 107 TRP A C 1
ATOM 823 O O . TRP A 1 107 ? 17.798 -18.517 -5.341 1.00 61.12 107 TRP A O 1
ATOM 833 N N . PHE A 1 108 ? 16.755 -19.593 -7.023 1.00 54.09 108 PHE A N 1
ATOM 834 C CA . PHE A 1 108 ? 17.526 -20.831 -6.935 1.00 54.09 108 PHE A CA 1
ATOM 835 C C . PHE A 1 108 ? 18.177 -21.127 -8.289 1.00 54.09 108 PHE A C 1
ATOM 837 O O . PHE A 1 108 ? 17.497 -21.630 -9.178 1.00 54.09 108 PHE A O 1
ATOM 844 N N . PRO A 1 109 ? 19.474 -20.835 -8.461 1.00 46.91 109 PRO A N 1
ATOM 845 C CA . PRO A 1 109 ? 20.187 -21.132 -9.703 1.00 46.91 109 PRO A CA 1
ATOM 846 C C . PRO A 1 109 ? 20.497 -22.626 -9.920 1.00 46.91 109 PRO A C 1
ATOM 848 O O . PRO A 1 109 ? 20.864 -22.991 -11.026 1.00 46.91 109 PRO A O 1
ATOM 851 N N . PHE A 1 110 ? 20.345 -23.488 -8.903 1.00 41.44 110 PHE A N 1
ATOM 852 C CA . PHE A 1 110 ? 20.806 -24.891 -8.934 1.00 41.44 110 PHE A CA 1
ATOM 853 C C . PHE A 1 110 ? 19.715 -25.958 -8.711 1.00 41.44 110 PHE A C 1
ATOM 855 O O . PHE A 1 110 ? 20.040 -27.125 -8.544 1.00 41.44 110 PHE A O 1
ATOM 862 N N . LEU A 1 111 ? 18.429 -25.588 -8.697 1.00 42.69 111 LEU A N 1
ATOM 863 C CA . LEU A 1 111 ? 17.308 -26.534 -8.511 1.00 42.69 111 LEU A CA 1
ATOM 864 C C . LEU A 1 111 ? 16.380 -26.622 -9.733 1.00 42.69 111 LEU A C 1
ATOM 866 O O . LEU A 1 111 ? 15.257 -27.108 -9.626 1.00 42.69 111 LEU A O 1
ATOM 870 N N . SER A 1 112 ? 16.815 -26.131 -10.894 1.00 41.94 112 SER A N 1
ATOM 871 C CA . SER A 1 112 ? 16.118 -26.408 -12.146 1.00 41.94 112 SER A CA 1
ATOM 872 C C . SER A 1 112 ? 16.643 -27.722 -12.707 1.00 41.94 112 SER A C 1
ATOM 874 O O . SER A 1 112 ? 17.705 -27.755 -13.334 1.00 41.94 112 SER A O 1
ATOM 876 N N . ASP A 1 113 ? 15.890 -28.790 -12.482 1.00 39.62 113 ASP A N 1
ATOM 877 C CA . ASP A 1 113 ? 15.980 -29.959 -13.339 1.00 39.62 113 ASP A CA 1
ATOM 878 C C . ASP A 1 113 ? 15.927 -29.528 -14.805 1.00 39.62 113 ASP A C 1
ATOM 880 O O . ASP A 1 113 ? 15.208 -28.612 -15.215 1.00 39.62 113 ASP A O 1
ATOM 884 N N . ILE A 1 114 ? 16.772 -30.202 -15.566 1.00 43.84 114 ILE A N 1
ATOM 885 C CA . ILE A 1 114 ? 16.991 -30.093 -16.995 1.00 43.84 114 ILE A CA 1
ATOM 886 C C . ILE A 1 114 ? 15.641 -30.178 -17.715 1.00 43.84 114 ILE A C 1
ATOM 888 O O . ILE A 1 114 ? 15.107 -31.259 -17.919 1.00 43.84 114 ILE A O 1
ATOM 892 N N . THR A 1 115 ? 15.066 -29.047 -18.116 1.00 36.03 115 THR A N 1
ATOM 893 C CA . THR A 1 115 ? 14.120 -28.980 -19.238 1.00 36.03 115 THR A CA 1
ATOM 894 C C . THR A 1 115 ? 14.135 -27.581 -19.843 1.00 36.03 115 THR A C 1
ATOM 896 O O . THR A 1 115 ? 14.036 -26.551 -19.177 1.00 36.03 115 THR A O 1
ATOM 899 N N . TRP A 1 116 ? 14.341 -27.575 -21.151 1.00 36.41 116 TRP A N 1
ATOM 900 C CA . TRP A 1 116 ? 14.501 -26.430 -22.029 1.00 36.41 116 TRP A CA 1
ATOM 901 C C . TRP A 1 116 ? 13.312 -25.453 -21.962 1.00 36.41 116 TRP A C 1
ATOM 903 O O . TRP A 1 116 ? 12.260 -25.709 -22.538 1.00 36.41 116 TRP A O 1
ATOM 913 N N . GLY A 1 117 ? 13.487 -24.306 -21.295 1.00 35.00 117 GLY A N 1
ATOM 914 C CA . GLY A 1 117 ? 12.483 -23.226 -21.257 1.00 35.00 117 GLY A CA 1
ATOM 915 C C . GLY A 1 117 ? 12.970 -21.915 -20.621 1.00 35.00 117 GLY A C 1
ATOM 916 O O . GLY A 1 117 ? 12.183 -21.127 -20.105 1.00 35.00 117 GLY A O 1
ATOM 917 N N . TRP A 1 118 ? 14.283 -21.687 -20.604 1.00 41.75 118 TRP A N 1
ATOM 918 C CA . TRP A 1 118 ? 14.971 -20.840 -19.618 1.00 41.75 118 TRP A CA 1
ATOM 919 C C . TRP A 1 118 ? 14.904 -19.308 -19.815 1.00 41.75 118 TRP A C 1
ATOM 921 O O . TRP A 1 118 ? 15.512 -18.576 -19.039 1.00 41.75 118 TRP A O 1
ATOM 931 N N . ILE A 1 119 ? 14.163 -18.788 -20.803 1.00 42.75 119 ILE A N 1
ATOM 932 C CA . ILE A 1 119 ? 14.040 -17.327 -21.044 1.00 42.75 119 ILE A CA 1
ATOM 933 C C . ILE A 1 119 ? 12.572 -16.865 -21.208 1.00 42.75 119 ILE A C 1
ATOM 935 O O . ILE A 1 119 ? 12.277 -15.678 -21.081 1.00 42.75 119 ILE A O 1
ATOM 939 N N . GLY A 1 120 ? 11.619 -17.786 -21.403 1.00 36.78 120 GLY A N 1
ATOM 940 C CA . GLY A 1 120 ? 10.223 -17.445 -21.719 1.00 36.78 120 GLY A CA 1
ATOM 941 C C . GLY A 1 120 ? 9.304 -17.146 -20.524 1.00 36.78 120 GLY A C 1
ATOM 942 O O . GLY A 1 120 ? 8.275 -16.504 -20.704 1.00 36.78 120 GLY A O 1
ATOM 943 N N . ASP A 1 121 ? 9.654 -17.568 -19.301 1.00 44.44 121 ASP A N 1
ATOM 944 C CA . ASP A 1 121 ? 8.673 -17.712 -18.202 1.00 44.44 121 ASP A CA 1
ATOM 945 C C . ASP A 1 121 ? 8.853 -16.711 -17.037 1.00 44.44 121 ASP A C 1
ATOM 947 O O . ASP A 1 121 ? 8.349 -16.918 -15.935 1.00 44.44 121 ASP A O 1
ATOM 951 N N . THR A 1 122 ? 9.571 -15.597 -17.232 1.00 53.09 122 THR A N 1
ATOM 952 C CA . THR A 1 122 ? 9.904 -14.651 -16.142 1.00 53.09 122 THR A CA 1
ATOM 953 C C . THR A 1 122 ? 8.674 -13.938 -15.562 1.00 53.09 122 THR A C 1
ATOM 955 O O . THR A 1 122 ? 8.616 -13.694 -14.353 1.00 53.09 122 THR A O 1
ATOM 958 N N . ILE A 1 123 ? 7.679 -13.633 -16.405 1.00 49.72 123 ILE A N 1
ATOM 959 C CA . ILE A 1 123 ? 6.466 -12.891 -16.018 1.00 49.72 123 ILE A CA 1
ATOM 960 C C . ILE A 1 123 ? 5.402 -13.835 -15.428 1.00 49.72 123 ILE A C 1
ATOM 962 O O . ILE A 1 123 ? 4.845 -13.553 -14.365 1.00 49.72 123 ILE A O 1
ATOM 966 N N . LEU A 1 124 ? 5.195 -15.012 -16.034 1.00 55.41 124 LEU A N 1
ATOM 967 C CA . LEU A 1 124 ? 4.375 -16.084 -15.450 1.00 55.41 124 LEU A CA 1
ATOM 968 C C . LEU A 1 124 ? 4.955 -16.565 -14.110 1.00 55.41 124 LEU A C 1
ATOM 970 O O . LEU A 1 124 ? 4.201 -16.864 -13.184 1.00 55.41 124 LEU A O 1
ATOM 974 N N . SER A 1 125 ? 6.283 -16.576 -13.968 1.00 69.19 125 SER A N 1
ATOM 975 C CA . SER A 1 125 ? 6.977 -16.835 -12.702 1.00 69.19 125 SER A CA 1
ATOM 976 C C . SER A 1 125 ? 6.665 -15.780 -11.631 1.00 69.19 125 SER A C 1
ATOM 978 O O . SER A 1 125 ? 6.418 -16.160 -10.484 1.00 69.19 125 SER A O 1
ATOM 980 N N . SER A 1 126 ? 6.595 -14.483 -11.979 1.00 72.94 126 SER A N 1
ATOM 981 C CA . SER A 1 126 ? 6.201 -13.419 -11.029 1.00 72.94 126 SER A CA 1
ATOM 982 C C . SER A 1 126 ? 4.757 -13.607 -10.547 1.00 72.94 126 SER A C 1
ATOM 984 O O . SER A 1 126 ? 4.514 -13.673 -9.341 1.00 72.94 126 SER A O 1
ATOM 986 N N . LYS A 1 127 ? 3.813 -13.831 -11.477 1.00 83.81 127 LYS A N 1
ATOM 987 C CA . LYS A 1 127 ? 2.398 -14.108 -11.161 1.00 83.81 127 LYS A CA 1
ATOM 988 C C . LYS A 1 127 ? 2.244 -15.333 -10.253 1.00 83.81 127 LYS A C 1
ATOM 990 O O . LYS A 1 127 ? 1.616 -15.249 -9.199 1.00 83.81 127 LYS A O 1
ATOM 995 N N . LYS A 1 128 ? 2.864 -16.466 -10.613 1.00 86.25 128 LYS A N 1
ATOM 996 C CA . LYS A 1 128 ? 2.849 -17.708 -9.811 1.00 86.25 128 LYS A CA 1
ATOM 997 C C . LYS A 1 128 ? 3.430 -17.488 -8.409 1.00 86.25 128 LYS A C 1
ATOM 999 O O . LYS A 1 128 ? 2.889 -18.016 -7.434 1.00 86.25 128 LYS A O 1
ATOM 1004 N N . PHE A 1 129 ? 4.520 -16.727 -8.300 1.00 88.06 129 PHE A N 1
ATOM 1005 C CA . PHE A 1 129 ? 5.128 -16.370 -7.019 1.00 88.06 129 PHE A CA 1
ATOM 1006 C C . PHE A 1 129 ? 4.184 -15.520 -6.159 1.00 88.06 129 PHE A C 1
ATOM 1008 O O . PHE A 1 129 ? 3.908 -15.926 -5.029 1.00 88.06 129 PHE A O 1
ATOM 1015 N N . LYS A 1 130 ? 3.656 -14.403 -6.686 1.00 91.00 130 LYS A N 1
ATOM 1016 C CA . LYS A 1 130 ? 2.750 -13.508 -5.948 1.00 91.00 130 LYS A CA 1
ATOM 1017 C C . LYS A 1 130 ? 1.498 -14.261 -5.490 1.00 91.00 130 LYS A C 1
ATOM 1019 O O . LYS A 1 130 ? 1.199 -14.248 -4.302 1.00 91.00 130 LYS A O 1
ATOM 1024 N N . LEU A 1 131 ? 0.860 -15.051 -6.359 1.00 93.81 131 LEU A N 1
ATOM 1025 C CA . LEU A 1 131 ? -0.279 -15.900 -5.972 1.00 93.81 131 LEU A CA 1
ATOM 1026 C C . LEU A 1 131 ? 0.056 -16.846 -4.810 1.00 93.81 131 LEU A C 1
ATOM 1028 O O . LEU A 1 131 ? -0.702 -16.953 -3.849 1.00 93.81 131 LEU A O 1
ATOM 1032 N N . ARG A 1 132 ? 1.200 -17.541 -4.863 1.00 92.94 132 ARG A N 1
ATOM 1033 C CA . ARG A 1 132 ? 1.616 -18.452 -3.783 1.00 92.94 132 ARG A CA 1
ATOM 1034 C C . ARG A 1 132 ? 1.890 -17.700 -2.479 1.00 92.94 132 ARG A C 1
ATOM 1036 O O . ARG A 1 132 ? 1.497 -18.173 -1.414 1.00 92.94 132 ARG A O 1
ATOM 1043 N N . ALA A 1 133 ? 2.576 -16.563 -2.565 1.00 94.19 133 ALA A N 1
ATOM 1044 C CA . ALA A 1 133 ? 2.914 -15.728 -1.420 1.00 94.19 133 ALA A CA 1
ATOM 1045 C C . ALA A 1 133 ? 1.658 -15.172 -0.738 1.00 94.19 133 ALA A C 1
ATOM 1047 O O . ALA A 1 133 ? 1.527 -15.301 0.478 1.00 94.19 133 ALA A O 1
ATOM 1048 N N . LEU A 1 134 ? 0.722 -14.623 -1.515 1.00 97.44 134 LEU A N 1
ATOM 1049 C CA . LEU A 1 134 ? -0.507 -14.024 -1.002 1.00 97.44 134 LEU A CA 1
ATOM 1050 C C . LEU A 1 134 ? -1.468 -15.069 -0.440 1.00 97.44 134 LEU A C 1
ATOM 1052 O O . LEU A 1 134 ? -1.933 -14.891 0.679 1.00 97.44 134 LEU A O 1
ATOM 1056 N N . ARG A 1 135 ? -1.665 -16.214 -1.109 1.00 97.50 135 ARG A N 1
ATOM 1057 C CA . ARG A 1 135 ? -2.452 -17.326 -0.538 1.00 97.50 135 ARG A CA 1
ATOM 1058 C C . ARG A 1 135 ? -1.930 -17.754 0.824 1.00 97.50 135 ARG A C 1
ATOM 1060 O O . ARG A 1 135 ? -2.710 -17.986 1.742 1.00 97.50 135 ARG A O 1
ATOM 1067 N N . LYS A 1 136 ? -0.606 -17.886 0.953 1.00 97.06 136 LYS A N 1
ATOM 1068 C CA . LYS A 1 136 ? 0.021 -18.237 2.228 1.00 97.06 136 LYS A CA 1
ATOM 1069 C C . LYS A 1 136 ? -0.217 -17.138 3.265 1.00 97.06 136 LYS A C 1
ATOM 1071 O O . LYS A 1 136 ? -0.654 -17.451 4.363 1.00 97.06 136 LYS A O 1
ATOM 1076 N N . LEU A 1 137 ? 0.016 -15.875 2.908 1.00 97.94 137 LEU A N 1
ATOM 1077 C CA . LEU A 1 137 ? -0.182 -14.731 3.800 1.00 97.94 137 LEU A CA 1
ATOM 1078 C C . LEU A 1 137 ? -1.630 -14.621 4.304 1.00 97.94 137 LEU A C 1
ATOM 1080 O O . LEU A 1 137 ? -1.834 -14.411 5.497 1.00 97.94 137 LEU A O 1
ATOM 1084 N N . MET A 1 138 ? -2.617 -14.782 3.420 1.00 98.12 138 MET A N 1
ATOM 1085 C CA . MET A 1 138 ? -4.038 -14.696 3.767 1.00 98.12 138 MET A CA 1
ATOM 1086 C C . MET A 1 138 ? -4.475 -15.873 4.644 1.00 98.12 138 MET A C 1
ATOM 1088 O O . MET A 1 138 ? -5.136 -15.661 5.652 1.00 98.12 138 MET A O 1
ATOM 1092 N N . ARG A 1 139 ? -4.016 -17.101 4.355 1.00 97.81 139 ARG A N 1
ATOM 1093 C CA . ARG A 1 139 ? -4.265 -18.267 5.228 1.00 97.81 139 ARG A CA 1
ATOM 1094 C C . ARG A 1 139 ? -3.603 -18.149 6.603 1.00 97.81 139 ARG A C 1
ATOM 1096 O O . ARG A 1 139 ? -4.148 -18.651 7.574 1.00 97.81 139 ARG A O 1
ATOM 1103 N N . GLU A 1 140 ? -2.441 -17.500 6.690 1.00 97.75 140 GLU A N 1
ATOM 1104 C CA . GLU A 1 140 ? -1.765 -17.196 7.963 1.00 97.75 140 GLU A CA 1
ATOM 1105 C C . GLU A 1 140 ? -2.492 -16.107 8.779 1.00 97.75 140 GLU A C 1
ATOM 1107 O O . GLU A 1 140 ? -2.176 -15.919 9.950 1.00 97.75 140 GLU A O 1
ATOM 1112 N N . ASN A 1 141 ? -3.425 -15.362 8.175 1.00 97.44 141 ASN A N 1
ATOM 1113 C CA . ASN A 1 141 ? -4.123 -14.238 8.804 1.00 97.44 141 ASN A CA 1
ATOM 1114 C C . ASN A 1 141 ? -5.633 -14.284 8.494 1.00 97.44 141 ASN A C 1
ATOM 1116 O O . ASN A 1 141 ? -6.134 -13.373 7.831 1.00 97.44 141 ASN A O 1
ATOM 1120 N N . PRO A 1 142 ? -6.357 -15.322 8.955 1.00 96.31 142 PRO A N 1
ATOM 1121 C CA . PRO A 1 142 ? -7.766 -15.529 8.609 1.00 96.31 142 PRO A CA 1
ATOM 1122 C C . PRO A 1 142 ? -8.686 -14.394 9.087 1.00 96.31 142 PRO A C 1
ATOM 1124 O O . PRO A 1 142 ? -9.669 -14.092 8.420 1.00 96.31 142 PRO A O 1
ATOM 1127 N N . ASP A 1 143 ? -8.331 -13.723 10.186 1.00 94.88 143 ASP A N 1
ATOM 1128 C CA . ASP A 1 143 ? -9.130 -12.635 10.770 1.00 94.88 143 ASP A CA 1
ATOM 1129 C C . ASP A 1 143 ? -8.757 -11.245 10.226 1.00 94.88 143 ASP A C 1
ATOM 1131 O O . ASP A 1 143 ? -9.305 -10.232 10.660 1.00 94.88 143 ASP A O 1
ATOM 1135 N N . ALA A 1 144 ? -7.789 -11.166 9.307 1.00 97.12 144 ALA A N 1
ATOM 1136 C CA . ALA A 1 144 ? -7.355 -9.898 8.741 1.00 97.12 144 ALA A CA 1
ATOM 1137 C C . ALA A 1 144 ? -8.154 -9.521 7.492 1.00 97.12 144 ALA A C 1
ATOM 1139 O O . ALA A 1 144 ? -8.495 -10.363 6.657 1.00 97.12 144 ALA A O 1
ATOM 1140 N N . LYS A 1 145 ? -8.350 -8.217 7.310 1.00 97.38 145 LYS A N 1
ATOM 1141 C CA . LYS A 1 145 ? -8.739 -7.639 6.027 1.00 97.38 145 LYS A CA 1
ATOM 1142 C C . LYS A 1 145 ? -7.528 -7.180 5.241 1.00 97.38 145 LYS A C 1
ATOM 1144 O O . LYS A 1 145 ? -6.520 -6.771 5.807 1.00 97.38 145 LYS A O 1
ATOM 1149 N N . PHE A 1 146 ? -7.652 -7.215 3.924 1.00 98.00 146 PHE A N 1
ATOM 1150 C CA . PHE A 1 146 ? -6.571 -6.922 2.999 1.00 98.00 146 PHE A CA 1
ATOM 1151 C C . PHE A 1 146 ? -6.922 -5.736 2.113 1.00 98.00 146 PHE A C 1
ATOM 1153 O O . PHE A 1 146 ? -8.019 -5.657 1.557 1.00 98.00 146 PHE A O 1
ATOM 1160 N N . VAL A 1 147 ? -5.959 -4.832 1.968 1.00 97.62 147 VAL A N 1
ATOM 1161 C CA . VAL A 1 147 ? -5.972 -3.773 0.959 1.00 97.62 147 VAL A CA 1
ATOM 1162 C C . VAL A 1 147 ? -4.746 -3.983 0.087 1.00 97.62 147 VAL A C 1
ATOM 1164 O O . VAL A 1 147 ? -3.623 -4.005 0.592 1.00 97.62 147 VAL A O 1
ATOM 1167 N N . PHE A 1 148 ? -4.956 -4.182 -1.210 1.00 97.38 148 PHE A N 1
ATOM 1168 C CA . PHE A 1 148 ? -3.877 -4.451 -2.154 1.00 97.38 148 PHE A CA 1
ATOM 1169 C C . PHE A 1 148 ? -3.494 -3.190 -2.918 1.00 97.38 148 PHE A C 1
ATOM 1171 O O . PHE A 1 148 ? -4.369 -2.471 -3.388 1.00 97.38 148 PHE A O 1
ATOM 1178 N N . LEU A 1 149 ? -2.195 -2.948 -3.075 1.00 95.75 149 LEU A N 1
ATOM 1179 C CA . LEU A 1 149 ? -1.630 -1.869 -3.875 1.00 95.75 149 LEU A CA 1
ATOM 1180 C C . LEU A 1 149 ? -0.616 -2.450 -4.861 1.00 95.75 149 LEU A C 1
ATOM 1182 O O . LEU A 1 149 ? 0.305 -3.168 -4.464 1.00 95.75 149 LEU A O 1
ATOM 1186 N N . GLY A 1 150 ? -0.789 -2.157 -6.143 1.00 91.38 150 GLY A N 1
ATOM 1187 C CA . GLY A 1 150 ? 0.086 -2.639 -7.215 1.00 91.38 150 GLY A CA 1
ATOM 1188 C C . GLY A 1 150 ? 0.048 -1.735 -8.437 1.00 91.38 150 GLY A C 1
ATOM 1189 O O . GLY A 1 150 ? -0.496 -0.632 -8.364 1.00 91.38 150 GLY A O 1
ATOM 1190 N N . ASP A 1 151 ? 0.569 -2.213 -9.561 1.00 85.50 151 ASP A N 1
ATOM 1191 C CA . ASP A 1 151 ? 0.598 -1.493 -10.841 1.00 85.50 151 ASP A CA 1
ATOM 1192 C C . ASP A 1 151 ? -0.026 -2.287 -12.002 1.00 85.50 151 ASP A C 1
ATOM 1194 O O . ASP A 1 151 ? -0.393 -3.457 -11.884 1.00 85.50 151 ASP A O 1
ATOM 1198 N N . ASP A 1 152 ? -0.202 -1.621 -13.142 1.00 76.88 152 ASP A N 1
ATOM 1199 C CA . ASP A 1 152 ? -0.727 -2.220 -14.373 1.00 76.88 152 ASP A CA 1
ATOM 1200 C C . ASP A 1 152 ? 0.365 -2.723 -15.344 1.00 76.88 152 ASP A C 1
ATOM 1202 O O . ASP A 1 152 ? 0.037 -3.168 -16.448 1.00 76.88 152 ASP A O 1
ATOM 1206 N N . VAL A 1 153 ? 1.647 -2.680 -14.951 1.00 74.00 153 VAL A N 1
ATOM 1207 C CA . VAL A 1 153 ? 2.790 -3.188 -15.734 1.00 74.00 153 VAL A CA 1
ATOM 1208 C C . VAL A 1 153 ? 2.946 -4.693 -15.546 1.00 74.00 153 VAL A C 1
ATOM 1210 O O . VAL A 1 153 ? 3.128 -5.426 -16.523 1.00 74.00 153 VAL A O 1
ATOM 1213 N N . GLU A 1 154 ? 2.901 -5.170 -14.299 1.00 76.06 154 GLU A N 1
ATOM 1214 C CA . GLU A 1 154 ? 2.916 -6.602 -13.990 1.00 76.06 154 GLU A CA 1
ATOM 1215 C C . GLU A 1 154 ? 1.504 -7.233 -14.092 1.00 76.06 154 GLU A C 1
ATOM 1217 O O . GLU A 1 154 ? 0.666 -6.854 -14.912 1.00 76.06 154 GLU A O 1
ATOM 1222 N N . TYR A 1 155 ? 1.257 -8.286 -13.311 1.00 83.25 155 TYR A N 1
ATOM 1223 C CA . TYR A 1 155 ? -0.014 -9.000 -13.230 1.00 83.25 155 TYR A CA 1
ATOM 1224 C C . TYR A 1 155 ? -0.739 -8.700 -11.912 1.00 83.25 155 TYR A C 1
ATOM 1226 O O . TYR A 1 155 ? -1.517 -9.531 -11.451 1.00 83.25 155 TYR A O 1
ATOM 1234 N N . ASP A 1 156 ? -0.486 -7.556 -11.276 1.00 88.75 156 ASP A N 1
ATOM 1235 C CA . ASP A 1 156 ? -1.018 -7.266 -9.939 1.00 88.75 156 ASP A CA 1
ATOM 1236 C C . ASP A 1 156 ? -2.537 -7.217 -9.917 1.00 88.75 156 ASP A C 1
ATOM 1238 O O . ASP A 1 156 ? -3.152 -7.883 -9.088 1.00 88.75 156 ASP A O 1
ATOM 1242 N N . ALA A 1 157 ? -3.152 -6.533 -10.884 1.00 88.44 157 ALA A N 1
ATOM 1243 C CA . ALA A 1 157 ? -4.606 -6.510 -11.025 1.00 88.44 157 ALA A CA 1
ATOM 1244 C C . ALA A 1 157 ? -5.201 -7.929 -11.119 1.00 88.44 157 ALA A C 1
ATOM 1246 O O . ALA A 1 157 ? -6.152 -8.255 -10.406 1.00 88.44 157 ALA A O 1
ATOM 1247 N N . ASP A 1 158 ? -4.609 -8.800 -11.944 1.00 88.00 158 ASP A N 1
ATOM 1248 C CA . ASP A 1 158 ? -5.044 -10.195 -12.080 1.00 88.00 158 ASP A CA 1
ATOM 1249 C C . ASP A 1 158 ? -4.865 -10.980 -10.777 1.00 88.00 158 ASP A C 1
ATOM 1251 O O . ASP A 1 158 ? -5.746 -11.738 -10.371 1.00 88.00 158 ASP A O 1
ATOM 1255 N N . VAL A 1 159 ? -3.699 -10.835 -10.142 1.00 91.88 159 VAL A N 1
ATOM 1256 C CA . VAL A 1 159 ? -3.338 -11.540 -8.911 1.00 91.88 159 VAL A CA 1
ATOM 1257 C C . VAL A 1 159 ? -4.288 -11.147 -7.786 1.00 91.88 159 VAL A C 1
ATOM 1259 O O . VAL A 1 159 ? -4.821 -12.025 -7.113 1.00 91.88 159 VAL A O 1
ATOM 1262 N N . TYR A 1 160 ? -4.528 -9.852 -7.590 1.00 94.19 160 TYR A N 1
ATOM 1263 C CA . TYR A 1 160 ? -5.355 -9.348 -6.499 1.00 94.19 160 TYR A CA 1
ATOM 1264 C C . TYR A 1 160 ? -6.832 -9.690 -6.683 1.00 94.19 160 TYR A C 1
ATOM 1266 O O . TYR A 1 160 ? -7.474 -10.096 -5.718 1.00 94.19 160 TYR A O 1
ATOM 1274 N N . ARG A 1 161 ? -7.358 -9.650 -7.913 1.00 91.44 161 ARG A N 1
ATOM 1275 C CA . ARG A 1 161 ? -8.712 -10.159 -8.193 1.00 91.44 161 ARG A CA 1
ATOM 1276 C C . ARG A 1 161 ? -8.833 -11.648 -7.942 1.00 91.44 161 ARG A C 1
ATOM 1278 O O . ARG A 1 161 ? -9.825 -12.102 -7.386 1.00 91.44 161 ARG A O 1
ATOM 1285 N N . GLN A 1 162 ? -7.820 -12.418 -8.332 1.00 93.25 162 GLN A N 1
ATOM 1286 C CA . GLN A 1 162 ? -7.806 -13.840 -8.029 1.00 93.25 162 GLN A CA 1
ATOM 1287 C C . GLN A 1 162 ? -7.817 -14.084 -6.512 1.00 93.25 162 GLN A C 1
ATOM 1289 O O . GLN A 1 162 ? -8.512 -14.989 -6.063 1.00 93.25 162 GLN A O 1
ATOM 1294 N N . MET A 1 163 ? -7.114 -13.269 -5.718 1.00 95.75 163 MET A N 1
ATOM 1295 C CA . MET A 1 163 ? -7.193 -13.350 -4.255 1.00 95.75 163 MET A CA 1
ATOM 1296 C C . MET A 1 163 ? -8.572 -12.956 -3.714 1.00 95.75 163 MET A C 1
ATOM 1298 O O . MET A 1 163 ? -9.066 -13.649 -2.835 1.00 95.75 163 MET A O 1
ATOM 1302 N N . ASP A 1 164 ? -9.226 -11.922 -4.248 1.00 94.31 164 ASP A N 1
ATOM 1303 C CA . ASP A 1 164 ? -10.594 -11.555 -3.838 1.00 94.31 164 ASP A CA 1
ATOM 1304 C C . ASP A 1 164 ? -11.611 -12.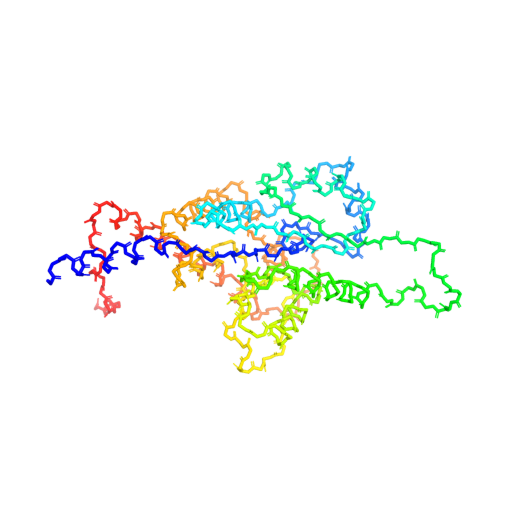668 -4.138 1.00 94.31 164 ASP A C 1
ATOM 1306 O O . ASP A 1 164 ? -12.445 -12.989 -3.294 1.00 94.31 164 ASP A O 1
ATOM 1310 N N . ARG A 1 165 ? -11.481 -13.341 -5.291 1.00 92.81 165 ARG A N 1
ATOM 1311 C CA . ARG A 1 165 ? -12.308 -14.509 -5.643 1.00 92.81 165 ARG A CA 1
ATOM 1312 C C . ARG A 1 165 ? -12.033 -15.724 -4.754 1.00 92.81 165 ARG A C 1
ATOM 1314 O O . ARG A 1 165 ? -12.961 -16.437 -4.391 1.00 92.81 165 ARG A O 1
ATOM 1321 N N . GLU A 1 166 ? -10.765 -15.997 -4.444 1.00 95.25 166 GLU A N 1
ATOM 1322 C CA . GLU A 1 166 ? -10.367 -17.157 -3.629 1.00 95.25 166 GLU A CA 1
ATOM 1323 C C . GLU A 1 166 ? -10.632 -16.959 -2.127 1.00 95.25 166 GLU A C 1
ATOM 1325 O O . GLU A 1 166 ? -10.795 -17.942 -1.405 1.00 95.25 166 GLU A O 1
ATOM 1330 N N . PHE A 1 167 ? -10.678 -15.710 -1.660 1.00 95.81 167 PHE A N 1
ATOM 1331 C CA . PHE A 1 167 ? -10.869 -15.334 -0.258 1.00 95.81 167 PHE A CA 1
ATOM 1332 C C . PHE A 1 167 ? -11.978 -14.273 -0.122 1.00 95.81 167 PHE A C 1
ATOM 1334 O O . PHE A 1 167 ? -11.709 -13.125 0.265 1.00 95.81 167 PHE A O 1
ATOM 1341 N N . PRO A 1 168 ? -13.236 -14.634 -0.444 1.00 92.75 168 PRO A N 1
ATOM 1342 C CA . PRO A 1 168 ? -14.342 -13.687 -0.466 1.00 92.75 168 PRO A CA 1
ATOM 1343 C C . PRO A 1 168 ? -14.540 -13.032 0.905 1.00 92.75 168 PRO A C 1
ATOM 1345 O O . PRO A 1 168 ? -14.503 -13.680 1.948 1.00 92.75 168 PRO A O 1
ATOM 1348 N N . GLY A 1 169 ? -14.734 -11.713 0.901 1.00 92.00 169 GLY A N 1
ATOM 1349 C CA . GLY A 1 169 ? -14.947 -10.918 2.115 1.00 92.00 169 GLY A CA 1
ATOM 1350 C C . GLY A 1 169 ? -13.676 -10.553 2.892 1.00 92.00 169 GLY A C 1
ATOM 1351 O O . GLY A 1 169 ? -13.764 -9.767 3.837 1.00 92.00 169 GLY A O 1
ATOM 1352 N N . MET A 1 170 ? -12.496 -11.055 2.508 1.00 96.00 170 MET A N 1
ATOM 1353 C CA . MET A 1 170 ? -11.223 -10.653 3.128 1.00 96.00 170 MET A CA 1
ATOM 1354 C C . MET A 1 170 ? -10.624 -9.401 2.481 1.00 96.00 170 MET A C 1
ATOM 1356 O O . MET A 1 170 ? -9.926 -8.643 3.149 1.00 96.00 170 MET A O 1
ATOM 1360 N N . VAL A 1 171 ? -10.894 -9.149 1.200 1.00 96.19 171 VAL A N 1
ATOM 1361 C CA . VAL A 1 171 ? -10.339 -7.999 0.471 1.00 96.19 171 VAL A CA 1
ATOM 1362 C C . VAL A 1 171 ? -11.292 -6.812 0.555 1.00 96.19 171 VAL A C 1
ATOM 1364 O O . VAL A 1 171 ? -12.433 -6.899 0.093 1.00 96.19 171 VAL A O 1
ATOM 1367 N N . LYS A 1 172 ? -10.820 -5.703 1.133 1.00 94.56 172 LYS A N 1
ATOM 1368 C CA . LYS A 1 172 ? -11.559 -4.434 1.215 1.00 94.56 172 LYS A CA 1
ATOM 1369 C C . LYS A 1 172 ? -11.470 -3.641 -0.078 1.00 94.56 172 LYS A C 1
ATOM 1371 O O . LYS A 1 172 ? -12.476 -3.132 -0.551 1.00 94.56 172 LYS A O 1
ATOM 1376 N N . GLN A 1 173 ? -10.263 -3.525 -0.622 1.00 95.44 173 GLN A N 1
ATOM 1377 C CA . GLN A 1 173 ? -9.991 -2.661 -1.762 1.00 95.44 173 GLN A CA 1
ATOM 1378 C C . GLN A 1 173 ? -8.725 -3.109 -2.496 1.00 95.44 173 GLN A C 1
ATOM 1380 O O . GLN A 1 173 ? -7.781 -3.625 -1.893 1.00 95.44 173 GLN A O 1
ATOM 1385 N N . ILE A 1 174 ? -8.711 -2.889 -3.805 1.00 94.94 174 ILE A N 1
ATOM 1386 C CA . ILE A 1 174 ? -7.584 -3.105 -4.702 1.00 94.94 174 ILE A CA 1
ATOM 1387 C C . ILE A 1 174 ? -7.281 -1.770 -5.384 1.00 94.94 174 ILE A C 1
ATOM 1389 O O . ILE A 1 174 ? -8.113 -1.235 -6.113 1.00 94.94 174 ILE A O 1
ATOM 1393 N N . TYR A 1 175 ? -6.084 -1.243 -5.167 1.00 93.69 175 TYR A N 1
ATOM 1394 C CA . TYR A 1 175 ? -5.579 -0.032 -5.795 1.00 93.69 175 TYR A CA 1
ATOM 1395 C C . TYR A 1 175 ? -4.527 -0.389 -6.837 1.00 93.69 175 TYR A C 1
ATOM 1397 O O . TYR A 1 175 ? -3.503 -0.990 -6.512 1.00 93.69 175 TYR A O 1
ATOM 1405 N N . ILE A 1 176 ? -4.762 -0.001 -8.089 1.00 88.75 176 ILE A N 1
ATOM 1406 C CA . ILE A 1 176 ? -3.826 -0.243 -9.191 1.00 88.75 176 ILE A CA 1
ATOM 1407 C C . ILE A 1 176 ? -3.311 1.083 -9.730 1.00 88.75 176 ILE A C 1
ATOM 1409 O O . ILE A 1 176 ? -4.074 1.908 -10.238 1.00 88.75 176 ILE A O 1
ATOM 1413 N N . ARG A 1 177 ? -1.998 1.282 -9.641 1.00 84.31 177 ARG A N 1
ATOM 1414 C CA . ARG A 1 177 ? -1.326 2.418 -10.246 1.00 84.31 177 ARG A CA 1
ATOM 1415 C C . ARG A 1 177 ? -1.389 2.256 -11.754 1.00 84.31 177 ARG A C 1
ATOM 1417 O O . ARG A 1 177 ? -0.905 1.267 -12.300 1.00 84.31 177 ARG A O 1
ATOM 1424 N N . ARG A 1 178 ? -1.933 3.260 -12.434 1.00 75.31 178 ARG A N 1
ATOM 1425 C CA . ARG A 1 178 ? -1.850 3.331 -13.892 1.00 75.31 178 ARG A CA 1
ATOM 1426 C C . ARG A 1 178 ? -0.427 3.740 -14.281 1.00 75.31 178 ARG A C 1
ATOM 1428 O O . ARG A 1 178 ? 0.018 4.815 -13.888 1.00 75.31 178 ARG A O 1
ATOM 1435 N N . VAL A 1 179 ? 0.272 2.903 -15.040 1.00 67.50 179 VAL A N 1
ATOM 1436 C CA . VAL A 1 179 ? 1.632 3.134 -15.559 1.00 67.50 179 VAL A CA 1
ATOM 1437 C C . VAL A 1 179 ? 1.662 2.991 -17.079 1.00 67.50 179 VAL A C 1
ATOM 1439 O O . VAL A 1 179 ? 2.203 3.865 -17.755 1.00 67.50 179 VAL A O 1
ATOM 1442 N N . ILE A 1 180 ? 1.062 1.929 -17.625 1.00 64.44 180 ILE A N 1
ATOM 1443 C CA . ILE A 1 180 ? 0.995 1.669 -19.075 1.00 64.44 180 ILE A CA 1
ATOM 1444 C C . ILE A 1 180 ? -0.419 1.762 -19.656 1.00 64.44 180 ILE A C 1
ATOM 1446 O O . ILE A 1 180 ? -0.592 1.634 -20.866 1.00 64.44 180 ILE A O 1
ATOM 1450 N N . GLY A 1 181 ? -1.438 1.998 -18.827 1.00 60.78 181 GLY A N 1
ATOM 1451 C CA . GLY A 1 181 ? -2.822 2.106 -19.282 1.00 60.78 181 GLY A CA 1
ATOM 1452 C C . GLY A 1 181 ? -3.417 0.762 -19.696 1.00 60.78 181 GLY A C 1
ATOM 1453 O O . GLY A 1 181 ? -4.361 0.734 -20.485 1.00 60.78 181 GLY A O 1
ATOM 1454 N N . ARG A 1 182 ? -2.883 -0.352 -19.174 1.00 60.62 182 ARG A N 1
ATOM 1455 C CA . ARG A 1 182 ? -3.487 -1.671 -19.367 1.00 60.62 182 ARG A CA 1
ATOM 1456 C C . ARG A 1 182 ? -4.781 -1.692 -18.560 1.00 60.62 182 ARG A C 1
ATOM 1458 O O . ARG A 1 182 ? -4.775 -1.942 -17.358 1.00 60.62 182 ARG A O 1
ATOM 1465 N N . LEU A 1 183 ? -5.893 -1.394 -19.227 1.00 52.44 183 LEU A N 1
ATOM 1466 C CA . LEU A 1 183 ? -7.208 -1.561 -18.631 1.00 52.44 183 LEU A CA 1
ATOM 1467 C C . LEU A 1 183 ? -7.416 -3.051 -18.358 1.00 52.44 183 LEU A C 1
ATOM 1469 O O . LEU A 1 183 ? -7.264 -3.869 -19.271 1.00 52.44 183 LEU A O 1
ATOM 1473 N N . PRO A 1 184 ? -7.736 -3.434 -17.120 1.00 50.34 184 PRO A N 1
ATOM 1474 C CA . PRO A 1 184 ? -8.201 -4.777 -16.901 1.00 50.34 184 PRO A CA 1
ATOM 1475 C C . PRO A 1 184 ? -9.592 -4.941 -17.528 1.00 50.34 184 PRO A C 1
ATOM 1477 O O . PRO A 1 184 ? -10.415 -4.036 -17.425 1.00 50.34 184 PRO A O 1
ATOM 1480 N N . LEU A 1 185 ? -9.855 -6.109 -18.122 1.00 45.56 185 LEU A N 1
ATOM 1481 C CA . LEU A 1 185 ? -11.171 -6.487 -18.646 1.00 45.56 185 LEU A CA 1
ATOM 1482 C C . LEU A 1 185 ? -12.244 -6.224 -17.576 1.00 45.56 185 LEU A C 1
ATOM 1484 O O . LEU A 1 185 ? -12.122 -6.701 -16.440 1.00 45.56 185 LEU A O 1
ATOM 1488 N N . GLU A 1 186 ? -13.218 -5.391 -17.932 1.00 45.78 186 GLU A N 1
ATOM 1489 C CA . GLU A 1 186 ? -14.368 -5.026 -17.112 1.00 45.78 186 GLU A CA 1
ATOM 1490 C C . GLU A 1 186 ? -15.291 -6.240 -17.010 1.00 45.78 186 GLU A C 1
ATOM 1492 O O . GLU A 1 186 ? -15.902 -6.653 -17.990 1.00 45.78 186 GLU A O 1
ATOM 1497 N N . ASN A 1 187 ? -15.379 -6.823 -15.818 1.00 49.81 187 ASN A N 1
ATOM 1498 C CA . ASN A 1 187 ? -16.568 -7.558 -15.417 1.00 49.81 187 ASN A CA 1
ATOM 1499 C C . ASN A 1 187 ? -17.251 -6.689 -14.361 1.00 49.81 187 ASN A C 1
ATOM 1501 O O . ASN A 1 187 ? -16.635 -6.364 -13.345 1.00 49.81 187 ASN A O 1
ATOM 1505 N N . GLU A 1 188 ? -18.499 -6.309 -14.615 1.00 45.03 188 GLU A N 1
ATOM 1506 C CA . GLU A 1 188 ? -19.260 -5.310 -13.850 1.00 45.03 188 GLU A CA 1
ATOM 1507 C C . GLU A 1 188 ? -19.358 -5.637 -12.345 1.00 45.03 188 GLU A C 1
ATOM 1509 O O . GLU A 1 188 ? -19.320 -4.733 -11.523 1.00 45.03 188 GLU A O 1
ATOM 1514 N N . ASN A 1 189 ? -19.339 -6.920 -11.960 1.00 45.44 189 ASN A N 1
ATOM 1515 C CA . ASN A 1 189 ? -19.377 -7.353 -10.551 1.00 45.44 189 ASN A CA 1
ATOM 1516 C C . ASN A 1 189 ? -18.019 -7.281 -9.812 1.00 45.44 189 ASN A C 1
ATOM 1518 O O . ASN A 1 189 ? -17.971 -7.429 -8.595 1.00 45.44 189 ASN A O 1
ATOM 1522 N N . GLU A 1 190 ? -16.903 -7.097 -10.525 1.00 52.28 190 GLU A N 1
ATOM 1523 C CA . GLU A 1 190 ? -15.545 -6.966 -9.955 1.00 52.28 190 GLU A CA 1
ATOM 1524 C C . GLU A 1 190 ? -15.021 -5.525 -9.990 1.00 52.28 190 GLU A C 1
ATOM 1526 O O . GLU A 1 190 ? -13.924 -5.245 -9.494 1.00 52.28 190 GLU A O 1
ATOM 1531 N N . ALA A 1 191 ? -15.791 -4.617 -10.594 1.00 55.09 191 ALA A N 1
ATOM 1532 C CA . ALA A 1 191 ? -15.433 -3.219 -10.768 1.00 55.09 191 ALA A CA 1
ATOM 1533 C C . ALA A 1 191 ? -15.414 -2.445 -9.436 1.00 55.09 191 ALA A C 1
ATOM 1535 O O . ALA A 1 191 ? -14.565 -1.575 -9.264 1.00 55.09 191 ALA A O 1
ATOM 1536 N N . ASP A 1 192 ? -16.250 -2.817 -8.460 1.00 68.38 192 ASP A N 1
ATOM 1537 C CA . ASP A 1 192 ? -16.444 -2.023 -7.234 1.00 68.38 192 ASP A CA 1
ATOM 1538 C C . ASP A 1 192 ? -15.193 -1.923 -6.346 1.00 68.38 192 ASP A C 1
ATOM 1540 O O . ASP A 1 192 ? -14.922 -0.889 -5.728 1.00 68.38 192 ASP A O 1
ATOM 1544 N N . LYS A 1 193 ? -14.383 -2.988 -6.281 1.00 85.56 193 LYS A N 1
ATOM 1545 C CA . LYS A 1 193 ? -13.190 -3.018 -5.417 1.00 85.56 193 LYS A CA 1
ATOM 1546 C C . LYS A 1 1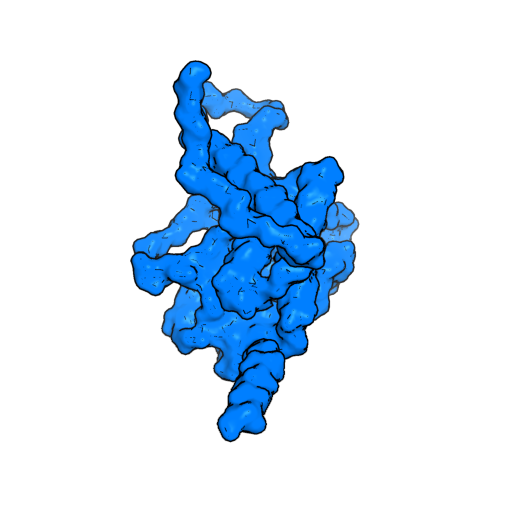93 ? -11.904 -2.611 -6.119 1.00 85.56 193 LYS A C 1
ATOM 1548 O O . LYS A 1 193 ? -10.909 -2.393 -5.429 1.00 85.56 193 LYS A O 1
ATOM 1553 N N . LEU A 1 194 ? -11.863 -2.527 -7.447 1.00 88.88 194 LEU A N 1
ATOM 1554 C CA . LEU A 1 194 ? -10.648 -2.127 -8.155 1.00 88.88 194 LEU A CA 1
ATOM 1555 C C . LEU A 1 194 ? -10.712 -0.643 -8.499 1.00 88.88 194 LEU A C 1
ATOM 1557 O O . LEU A 1 194 ? -11.433 -0.235 -9.401 1.00 88.88 194 LEU A O 1
ATOM 1561 N N . LYS A 1 195 ? -9.888 0.157 -7.825 1.00 88.00 195 LYS A N 1
ATOM 1562 C CA . LYS A 1 195 ? -9.739 1.588 -8.096 1.00 88.00 195 LYS A CA 1
ATOM 1563 C C . LYS A 1 195 ? -8.379 1.857 -8.726 1.00 88.00 195 LYS A C 1
ATOM 1565 O O . LYS A 1 195 ? -7.341 1.423 -8.222 1.00 88.00 195 LYS A O 1
ATOM 1570 N N . GLN A 1 196 ? -8.375 2.568 -9.849 1.00 83.44 196 GLN A N 1
ATOM 1571 C CA . GLN A 1 196 ? -7.131 3.068 -10.430 1.00 83.44 196 GLN A CA 1
ATOM 1572 C C . GLN A 1 196 ? -6.683 4.319 -9.678 1.00 83.44 196 GLN A C 1
ATOM 1574 O O . GLN A 1 196 ? -7.513 5.131 -9.277 1.00 83.44 196 GLN A O 1
ATOM 1579 N N . PHE A 1 197 ? -5.374 4.489 -9.515 1.00 83.62 197 PHE A N 1
ATOM 1580 C CA . PHE A 1 197 ? -4.816 5.710 -8.947 1.00 83.62 197 PHE A CA 1
ATOM 1581 C C . PHE A 1 197 ? -3.617 6.212 -9.744 1.00 83.62 197 PHE A C 1
ATOM 1583 O O . PHE A 1 197 ? -2.873 5.442 -10.359 1.00 83.62 197 PHE A O 1
ATOM 1590 N N . SER A 1 198 ? -3.432 7.527 -9.713 1.00 74.81 198 SER A N 1
ATOM 1591 C CA . SER A 1 198 ? -2.258 8.207 -10.269 1.00 74.81 198 SER A CA 1
ATOM 1592 C C . SER A 1 198 ? -1.399 8.802 -9.159 1.00 74.81 198 SER A C 1
ATOM 1594 O O . SER A 1 198 ? -0.169 8.780 -9.248 1.00 74.81 198 SER A O 1
ATOM 1596 N N . THR A 1 199 ? -2.041 9.273 -8.090 1.00 81.44 199 THR A N 1
ATOM 1597 C CA . THR A 1 199 ? -1.406 9.910 -6.937 1.00 81.44 199 THR A CA 1
ATOM 1598 C C . THR A 1 199 ? -1.865 9.258 -5.634 1.00 81.44 199 THR A C 1
ATOM 1600 O O . THR A 1 199 ? -2.885 8.569 -5.577 1.00 81.44 199 THR A O 1
ATOM 1603 N N . GLU A 1 200 ? -1.105 9.479 -4.565 1.00 86.25 200 GLU A N 1
ATOM 1604 C CA . GLU A 1 200 ? -1.472 9.082 -3.207 1.00 86.25 200 GLU A CA 1
ATOM 1605 C C . GLU A 1 200 ? -2.810 9.681 -2.743 1.00 86.25 200 GLU A C 1
ATOM 1607 O O . GLU A 1 200 ? -3.485 9.080 -1.908 1.00 86.25 200 GLU A O 1
ATOM 1612 N N . TRP A 1 201 ? -3.223 10.818 -3.319 1.00 87.88 201 TRP A N 1
ATOM 1613 C CA . TRP A 1 201 ? -4.505 11.453 -3.024 1.00 87.88 201 TRP A CA 1
ATOM 1614 C C . TRP A 1 201 ? -5.688 10.571 -3.398 1.00 87.88 201 TRP A C 1
ATOM 1616 O O . TRP A 1 201 ? -6.600 10.435 -2.594 1.00 87.88 201 TRP A O 1
ATOM 1626 N N . ASN A 1 202 ? -5.669 9.925 -4.571 1.00 88.81 202 ASN A N 1
ATOM 1627 C CA . ASN A 1 202 ? -6.798 9.086 -4.988 1.00 88.81 202 ASN A CA 1
ATOM 1628 C C . ASN A 1 202 ? -7.045 7.947 -3.984 1.00 88.81 202 ASN A C 1
ATOM 1630 O O . ASN A 1 202 ? -8.189 7.586 -3.721 1.00 88.81 202 ASN A O 1
ATOM 1634 N N . ILE A 1 203 ? -5.968 7.396 -3.410 1.00 91.75 203 ILE A N 1
ATOM 1635 C CA . ILE A 1 203 ? -6.061 6.366 -2.372 1.00 91.75 203 ILE A CA 1
ATOM 1636 C C . ILE A 1 203 ? -6.554 6.987 -1.068 1.00 91.75 203 ILE A C 1
ATOM 1638 O O . ILE A 1 203 ? -7.521 6.492 -0.503 1.00 91.75 203 ILE A O 1
ATOM 1642 N N . GLY A 1 204 ? -5.925 8.073 -0.605 1.00 91.25 204 GLY A N 1
ATOM 1643 C CA . GLY A 1 204 ? -6.315 8.739 0.639 1.00 91.25 204 GLY A CA 1
ATOM 1644 C C . GLY A 1 204 ? -7.787 9.154 0.642 1.00 91.25 204 GLY A C 1
ATOM 1645 O O . GLY A 1 204 ? -8.503 8.857 1.591 1.00 91.25 204 GLY A O 1
ATOM 1646 N N . TYR A 1 205 ? -8.254 9.769 -0.444 1.00 88.62 205 TYR A N 1
ATOM 1647 C CA . TYR A 1 205 ? -9.645 10.183 -0.607 1.00 88.62 205 TYR A CA 1
ATOM 1648 C C . TYR A 1 205 ? -10.597 8.982 -0.633 1.00 88.62 205 TYR A C 1
ATOM 1650 O O . TYR A 1 205 ? -11.598 8.982 0.068 1.00 88.62 205 TYR A O 1
ATOM 1658 N N . SER A 1 206 ? -10.247 7.912 -1.355 1.00 90.25 206 SER A N 1
ATOM 1659 C CA . SER A 1 206 ? -11.042 6.678 -1.382 1.00 90.25 206 SER A CA 1
ATOM 1660 C C . SER A 1 206 ? -11.132 5.986 -0.015 1.00 90.25 206 SER A C 1
ATOM 1662 O O . SER A 1 206 ? -12.158 5.391 0.307 1.00 90.25 206 SER A O 1
ATOM 1664 N N . GLU A 1 207 ? -10.065 6.023 0.786 1.00 93.00 207 GLU A N 1
ATOM 1665 C CA . GLU A 1 207 ? -10.088 5.510 2.160 1.00 93.00 207 GLU A CA 1
ATOM 1666 C C . GLU A 1 207 ? -10.905 6.420 3.088 1.00 93.00 207 GLU A C 1
ATOM 1668 O O . GLU A 1 207 ? -11.614 5.905 3.948 1.00 93.00 207 GLU A O 1
ATOM 1673 N N . TYR A 1 208 ? -10.864 7.739 2.883 1.00 90.38 208 TYR A N 1
ATOM 1674 C CA . TYR A 1 208 ? -11.695 8.706 3.605 1.00 90.38 208 TYR A CA 1
ATOM 1675 C C . TYR A 1 208 ? -13.188 8.528 3.302 1.00 90.38 208 TYR A C 1
ATOM 1677 O O . TYR A 1 208 ? -13.974 8.386 4.229 1.00 90.38 208 TYR A O 1
ATOM 1685 N N . GLU A 1 209 ? -13.578 8.435 2.026 1.00 88.31 209 GLU A N 1
ATOM 1686 C CA . GLU A 1 209 ? -14.972 8.183 1.619 1.00 88.31 209 GLU A CA 1
ATOM 1687 C C . GLU A 1 209 ? -15.524 6.859 2.157 1.00 88.31 209 GLU A C 1
ATOM 1689 O O . GLU A 1 209 ? -16.734 6.676 2.254 1.00 88.31 209 GLU A O 1
ATOM 1694 N N . ALA A 1 210 ? -14.640 5.915 2.472 1.00 89.19 210 ALA A N 1
ATOM 1695 C CA . ALA A 1 210 ? -15.011 4.630 3.035 1.00 89.19 210 ALA A CA 1
ATOM 1696 C C . ALA A 1 210 ? -14.898 4.577 4.570 1.00 89.19 210 ALA A C 1
ATOM 1698 O O . ALA A 1 210 ? -14.893 3.472 5.120 1.00 89.19 210 ALA A O 1
ATOM 1699 N N . ASP A 1 211 ? -14.751 5.729 5.235 1.00 89.69 211 ASP A N 1
ATOM 1700 C CA . ASP A 1 211 ? -14.589 5.881 6.688 1.00 89.69 211 ASP A CA 1
ATOM 1701 C C . ASP A 1 211 ? -13.404 5.080 7.270 1.00 89.69 211 ASP A C 1
ATOM 1703 O O . ASP A 1 211 ? -13.430 4.604 8.406 1.00 89.69 211 ASP A O 1
ATOM 1707 N N . ARG A 1 212 ? -12.342 4.888 6.475 1.00 91.19 212 ARG A N 1
ATOM 1708 C CA . ARG A 1 212 ? -11.108 4.173 6.866 1.00 91.19 212 ARG A CA 1
ATOM 1709 C C . ARG A 1 212 ? -9.901 5.086 7.051 1.00 91.19 212 ARG A C 1
ATOM 1711 O O . ARG A 1 212 ? -8.830 4.594 7.404 1.00 91.19 212 ARG A O 1
ATOM 1718 N N . LEU A 1 213 ? -10.061 6.380 6.788 1.00 90.69 213 LEU A N 1
ATOM 1719 C CA . LEU A 1 213 ? -9.052 7.410 6.986 1.00 90.69 213 LEU A CA 1
ATOM 1720 C C . LEU A 1 213 ? -9.727 8.695 7.461 1.00 90.69 213 LEU A C 1
ATOM 1722 O O . LEU A 1 213 ? -10.663 9.162 6.821 1.00 90.69 213 LEU A O 1
ATOM 1726 N N . SER A 1 214 ? -9.254 9.286 8.553 1.00 90.19 214 SER A N 1
ATOM 1727 C CA . SER A 1 214 ? -9.806 10.546 9.052 1.00 90.19 214 SER A CA 1
ATOM 1728 C C . SER A 1 214 ? -9.455 11.740 8.153 1.00 90.19 214 SER A C 1
ATOM 1730 O O . SER A 1 214 ? -8.450 11.745 7.433 1.00 90.19 214 SER A O 1
ATOM 1732 N N . GLY A 1 215 ? -10.274 12.796 8.224 1.00 84.81 215 GLY A N 1
ATOM 1733 C CA . GLY A 1 215 ? -10.052 14.038 7.473 1.00 84.81 215 GLY A CA 1
ATOM 1734 C C . GLY A 1 215 ? -8.702 14.701 7.778 1.00 84.81 215 GLY A C 1
ATOM 1735 O O . GLY A 1 215 ? -8.050 15.206 6.866 1.00 84.81 215 GLY A O 1
ATOM 1736 N N . ASP A 1 216 ? -8.227 14.624 9.024 1.00 87.62 216 ASP A N 1
ATOM 1737 C CA . ASP A 1 216 ? -6.921 15.161 9.432 1.00 87.62 216 ASP A CA 1
ATOM 1738 C C . ASP A 1 216 ? -5.760 14.447 8.727 1.00 87.62 216 ASP A C 1
ATOM 1740 O O . ASP A 1 216 ? -4.828 15.081 8.227 1.00 87.62 216 ASP A O 1
ATOM 1744 N N . ARG A 1 217 ? -5.833 13.117 8.617 1.00 91.00 217 ARG A N 1
ATOM 1745 C CA . ARG A 1 217 ? -4.831 12.320 7.896 1.00 91.00 217 ARG A CA 1
ATOM 1746 C C . ARG A 1 217 ? -4.898 12.557 6.391 1.00 91.00 217 ARG A C 1
ATOM 1748 O O . ARG A 1 217 ? -3.860 12.642 5.733 1.00 91.00 217 ARG A O 1
ATOM 1755 N N . LEU A 1 218 ? -6.103 12.712 5.840 1.00 88.69 218 LEU A N 1
ATOM 1756 C CA . LEU A 1 218 ? -6.286 13.093 4.440 1.00 88.69 218 LEU A CA 1
ATOM 1757 C C . LEU A 1 218 ? -5.662 14.468 4.147 1.00 88.69 218 LEU A C 1
ATOM 1759 O O . LEU A 1 218 ? -4.985 14.636 3.129 1.00 88.69 218 LEU A O 1
ATOM 1763 N N . LEU A 1 219 ? -5.822 15.430 5.059 1.00 86.56 219 LEU A N 1
ATOM 1764 C CA . LEU A 1 219 ? -5.186 16.744 4.989 1.00 86.56 219 LEU A CA 1
ATOM 1765 C C . LEU A 1 219 ? -3.656 16.656 4.995 1.00 86.56 219 LEU A C 1
ATOM 1767 O O . LEU A 1 219 ? -3.009 17.355 4.213 1.00 86.56 219 LEU A O 1
ATOM 1771 N N . GLU A 1 220 ? -3.058 15.811 5.840 1.00 89.25 220 GLU A N 1
ATOM 1772 C CA . GLU A 1 220 ? -1.605 15.581 5.843 1.00 89.25 220 GLU A CA 1
ATOM 1773 C C . GLU A 1 220 ? -1.112 15.088 4.471 1.00 89.25 220 GLU A C 1
ATOM 1775 O O . GLU A 1 220 ? -0.133 15.616 3.930 1.00 89.25 220 GLU A O 1
ATOM 1780 N N . ILE A 1 221 ? -1.823 14.125 3.872 1.00 88.19 221 ILE A N 1
ATOM 1781 C CA . ILE A 1 221 ? -1.510 13.586 2.540 1.00 88.19 221 ILE A CA 1
ATOM 1782 C C . ILE A 1 221 ? -1.633 14.680 1.472 1.00 88.19 221 ILE A C 1
ATOM 1784 O O . ILE A 1 221 ? -0.706 14.878 0.684 1.00 88.19 221 ILE A O 1
ATOM 1788 N N . GLY A 1 222 ? -2.748 15.418 1.460 1.00 83.94 222 GLY A N 1
ATOM 1789 C CA . GLY A 1 222 ? -3.003 16.488 0.493 1.00 83.94 222 GLY A CA 1
ATOM 1790 C C . GLY A 1 222 ? -1.980 17.623 0.577 1.00 83.94 222 GLY A C 1
ATOM 1791 O O . GLY A 1 222 ? -1.452 18.066 -0.444 1.00 83.94 222 GLY A O 1
ATOM 1792 N N . ASN A 1 223 ? -1.628 18.060 1.788 1.00 86.06 223 ASN A N 1
ATOM 1793 C CA . ASN A 1 223 ? -0.637 19.116 1.995 1.00 86.06 223 ASN A CA 1
ATOM 1794 C C . ASN A 1 223 ? 0.757 18.708 1.514 1.00 86.06 223 ASN A C 1
ATOM 1796 O O . ASN A 1 223 ? 1.442 19.502 0.860 1.00 86.06 223 ASN A O 1
ATOM 1800 N N . GLU A 1 224 ? 1.184 17.476 1.797 1.00 86.19 224 GLU A N 1
ATOM 1801 C CA . GLU A 1 224 ? 2.485 17.018 1.322 1.00 86.19 224 GLU A CA 1
ATOM 1802 C C . GLU A 1 224 ? 2.487 16.829 -0.204 1.00 86.19 224 GLU A C 1
ATOM 1804 O O . GLU A 1 224 ? 3.458 17.214 -0.861 1.00 86.19 224 GLU A O 1
ATOM 1809 N N . LEU A 1 225 ? 1.391 16.340 -0.793 1.00 82.88 225 LEU A N 1
ATOM 1810 C CA . LEU A 1 225 ? 1.224 16.281 -2.246 1.00 82.88 225 LEU A CA 1
ATOM 1811 C C . LEU A 1 225 ? 1.359 17.675 -2.885 1.00 82.88 225 LEU A C 1
ATOM 1813 O O . LEU A 1 225 ? 2.141 17.851 -3.821 1.00 82.88 225 LEU A O 1
ATOM 1817 N N . LEU A 1 226 ? 0.673 18.694 -2.352 1.00 80.88 226 LEU A N 1
ATOM 1818 C CA . LEU A 1 226 ? 0.757 20.077 -2.844 1.00 80.88 226 LEU A CA 1
ATOM 1819 C C . LEU A 1 226 ? 2.170 20.660 -2.704 1.00 80.88 226 LEU A C 1
ATOM 1821 O O . LEU A 1 226 ? 2.693 21.293 -3.627 1.00 80.88 226 LEU A O 1
ATOM 1825 N N . LYS A 1 227 ? 2.825 20.430 -1.564 1.00 81.25 227 LYS A N 1
ATOM 1826 C CA . LYS A 1 227 ? 4.213 20.849 -1.324 1.00 81.25 227 LYS A CA 1
ATOM 1827 C C . LYS A 1 227 ? 5.182 20.192 -2.308 1.00 81.25 227 LYS A C 1
ATOM 1829 O O . LYS A 1 227 ? 6.084 20.857 -2.831 1.00 81.25 227 LYS A O 1
ATOM 1834 N N . ARG A 1 228 ? 4.991 18.908 -2.612 1.00 74.12 228 ARG A N 1
ATOM 1835 C CA . ARG A 1 228 ? 5.794 18.183 -3.606 1.00 74.12 228 ARG A CA 1
ATOM 1836 C C . ARG A 1 228 ? 5.499 18.635 -5.025 1.00 74.12 228 ARG A C 1
ATOM 1838 O O . ARG A 1 228 ? 6.441 18.803 -5.789 1.00 74.12 228 ARG A O 1
ATOM 1845 N N . ALA A 1 229 ? 4.248 18.917 -5.375 1.00 71.50 229 ALA A N 1
ATOM 1846 C CA . ALA A 1 229 ? 3.903 19.433 -6.698 1.00 71.50 229 ALA A CA 1
ATOM 1847 C C . ALA A 1 229 ? 4.642 20.750 -7.000 1.00 71.50 229 ALA A C 1
ATOM 1849 O O . ALA A 1 229 ? 5.036 20.989 -8.139 1.00 71.50 229 ALA A O 1
ATOM 1850 N N . ARG A 1 230 ? 4.909 21.563 -5.968 1.00 72.12 230 ARG A N 1
ATOM 1851 C CA . ARG A 1 230 ? 5.703 22.800 -6.071 1.00 72.12 230 ARG A CA 1
ATOM 1852 C C . ARG A 1 230 ? 7.214 22.566 -6.146 1.00 72.12 230 ARG A C 1
ATOM 1854 O O . ARG A 1 230 ? 7.901 23.279 -6.866 1.00 72.12 230 ARG A O 1
ATOM 1861 N N . THR A 1 231 ? 7.748 21.614 -5.380 1.00 72.00 231 THR A N 1
ATOM 1862 C CA . THR A 1 231 ? 9.207 21.457 -5.181 1.00 72.00 231 THR A CA 1
ATOM 1863 C C . THR A 1 231 ? 9.837 20.352 -6.030 1.00 72.00 231 THR A C 1
ATOM 1865 O O . THR A 1 231 ? 11.007 20.432 -6.400 1.00 72.00 231 THR A O 1
ATOM 1868 N N . GLN A 1 232 ? 9.079 19.297 -6.318 1.00 69.38 232 GLN A N 1
ATOM 1869 C CA . GLN A 1 232 ? 9.505 18.079 -7.003 1.00 69.38 232 GLN A CA 1
ATOM 1870 C C . GLN A 1 232 ? 8.365 17.519 -7.880 1.00 69.38 232 GLN A C 1
ATOM 1872 O O . GLN A 1 232 ? 7.980 16.355 -7.718 1.00 69.38 232 GLN A O 1
ATOM 1877 N N . PRO A 1 233 ? 7.826 18.294 -8.843 1.00 65.44 233 PRO A N 1
ATOM 1878 C CA . PRO A 1 233 ? 6.707 17.860 -9.693 1.00 65.44 233 PRO A CA 1
ATOM 1879 C C . PRO A 1 233 ? 6.997 16.543 -10.431 1.00 65.44 233 PRO A C 1
ATOM 1881 O O . PRO A 1 233 ? 6.093 15.768 -10.742 1.00 65.44 233 PRO A O 1
ATOM 1884 N N . GLN A 1 234 ? 8.278 16.237 -10.653 1.00 62.16 234 GLN A N 1
ATOM 1885 C CA . GLN A 1 234 ? 8.727 14.986 -11.244 1.00 62.16 234 GLN A CA 1
ATOM 1886 C C . GLN A 1 234 ? 8.493 13.721 -10.402 1.00 62.16 234 GLN A C 1
ATOM 1888 O O . GLN A 1 234 ? 8.663 12.623 -10.926 1.00 62.16 234 GLN A O 1
ATOM 1893 N N . LEU A 1 235 ? 8.200 13.840 -9.113 1.00 61.75 235 LEU A N 1
ATOM 1894 C CA . LEU A 1 235 ? 7.940 12.688 -8.244 1.00 61.75 235 LEU A CA 1
ATOM 1895 C C . LEU A 1 235 ? 6.454 12.519 -7.935 1.00 61.75 235 LEU A C 1
ATOM 1897 O O . LEU A 1 235 ? 6.048 11.442 -7.518 1.00 61.75 235 LEU A O 1
ATOM 1901 N N . VAL A 1 236 ? 5.659 13.559 -8.183 1.00 62.28 236 VAL A N 1
ATOM 1902 C CA . VAL A 1 236 ? 4.200 13.529 -8.047 1.00 62.28 236 VAL A CA 1
ATOM 1903 C C . VAL A 1 236 ? 3.559 12.847 -9.250 1.00 62.28 236 VAL A C 1
ATOM 1905 O O . VAL A 1 236 ? 2.651 12.035 -9.112 1.00 62.28 236 VAL A O 1
ATOM 1908 N N . TYR A 1 237 ? 4.077 13.145 -10.442 1.00 58.94 237 TYR A N 1
ATOM 1909 C CA . TYR A 1 237 ? 3.489 12.683 -11.689 1.00 58.94 237 TYR A CA 1
ATOM 1910 C C . TYR A 1 237 ? 4.383 11.638 -12.365 1.00 58.94 237 TYR A C 1
ATOM 1912 O O . TYR A 1 237 ? 5.518 11.962 -12.767 1.00 58.94 237 TYR A O 1
ATOM 1920 N N . PRO A 1 238 ? 3.908 10.382 -12.514 1.00 52.34 238 PRO A N 1
ATOM 1921 C CA . PRO A 1 238 ? 4.645 9.360 -13.242 1.00 52.34 238 PRO A CA 1
ATOM 1922 C C . PRO A 1 238 ? 5.001 9.812 -14.667 1.00 52.34 238 PRO A C 1
ATOM 1924 O O . PRO A 1 238 ? 4.295 10.585 -15.313 1.00 52.34 238 PRO A O 1
ATOM 1927 N N . ARG A 1 239 ? 6.156 9.349 -15.162 1.00 45.44 239 ARG A N 1
ATOM 1928 C CA . ARG A 1 239 ? 6.787 9.841 -16.402 1.00 45.44 239 ARG A CA 1
ATOM 1929 C C . ARG A 1 239 ? 5.924 9.722 -17.658 1.00 45.44 239 ARG A C 1
ATOM 1931 O O . ARG A 1 239 ? 6.159 10.507 -18.566 1.00 45.44 239 ARG A O 1
ATOM 1938 N N . PHE A 1 240 ? 4.950 8.816 -17.728 1.00 47.78 240 PHE A N 1
ATOM 1939 C CA . PHE A 1 240 ? 4.062 8.736 -18.894 1.00 47.78 240 PHE A CA 1
ATOM 1940 C C . PHE A 1 240 ? 3.195 9.997 -19.045 1.00 47.78 240 PHE A C 1
ATOM 1942 O O . PHE A 1 240 ? 2.903 10.413 -20.158 1.00 47.78 240 PHE A O 1
ATOM 1949 N N . LEU A 1 241 ? 2.885 10.691 -17.945 1.00 40.09 241 LEU A N 1
ATOM 1950 C CA . LEU A 1 241 ? 2.265 12.018 -17.989 1.00 40.09 241 LEU A CA 1
ATOM 1951 C C . LEU A 1 241 ? 3.217 13.066 -18.597 1.00 40.09 241 LEU A C 1
ATOM 1953 O O . LEU A 1 241 ? 2.772 14.063 -19.149 1.00 40.09 241 LEU A O 1
ATOM 1957 N N . ARG A 1 242 ? 4.536 12.830 -18.531 1.00 38.91 242 ARG A N 1
ATOM 1958 C CA . ARG A 1 242 ? 5.592 13.686 -19.096 1.00 38.91 242 ARG A CA 1
ATOM 1959 C C . ARG A 1 242 ? 5.992 13.347 -20.528 1.00 38.91 242 ARG A C 1
ATOM 1961 O O . ARG A 1 242 ? 6.311 14.265 -21.262 1.00 38.91 242 ARG A O 1
ATOM 1968 N N . SER A 1 243 ? 5.962 12.084 -20.952 1.00 36.47 243 SER A N 1
ATOM 1969 C CA . SER A 1 243 ? 6.166 11.736 -22.372 1.00 36.47 243 SER A CA 1
ATOM 1970 C C . SER A 1 243 ? 5.034 12.254 -23.260 1.00 36.47 243 SER A C 1
ATOM 1972 O O . SER A 1 243 ? 5.222 12.441 -24.454 1.00 36.47 243 SER A O 1
ATOM 1974 N N . PHE A 1 244 ? 3.871 12.510 -22.663 1.00 35.66 244 PHE A N 1
ATOM 1975 C CA . PHE A 1 244 ? 2.740 13.161 -23.304 1.00 35.66 244 PHE A CA 1
ATOM 1976 C C . PHE A 1 244 ? 2.917 14.696 -23.371 1.00 35.66 244 PHE A C 1
ATOM 1978 O O . PHE A 1 244 ? 2.587 15.294 -24.390 1.00 35.66 244 PHE A O 1
ATOM 1985 N N . ILE A 1 245 ? 3.504 15.338 -22.349 1.00 38.28 245 ILE A N 1
ATOM 1986 C CA . ILE A 1 245 ? 3.823 16.783 -22.311 1.00 38.28 245 ILE A CA 1
ATOM 1987 C C . ILE A 1 245 ? 5.249 16.992 -22.841 1.00 38.28 245 ILE A C 1
ATOM 1989 O O . ILE A 1 245 ? 6.203 17.113 -22.076 1.00 38.28 245 ILE A O 1
ATOM 1993 N N . GLY A 1 246 ? 5.410 16.960 -24.162 1.00 31.77 246 GLY A N 1
ATOM 1994 C CA . GLY A 1 246 ? 6.718 16.997 -24.813 1.00 31.77 246 GLY A CA 1
ATOM 1995 C C . GLY A 1 246 ? 7.616 18.158 -24.365 1.00 31.77 246 GLY A C 1
ATOM 1996 O O . GLY A 1 246 ? 7.324 19.322 -24.626 1.00 31.77 246 GLY A O 1
ATOM 1997 N N . PHE A 1 247 ? 8.769 17.816 -23.787 1.00 33.00 247 PHE A N 1
ATOM 1998 C CA . PHE A 1 247 ? 9.985 18.614 -23.915 1.00 33.00 247 PHE A CA 1
ATOM 1999 C C . PHE A 1 247 ? 11.081 17.736 -24.541 1.00 33.00 247 PHE A C 1
ATOM 2001 O O . PHE A 1 247 ? 11.747 16.962 -23.862 1.00 33.00 247 PHE A O 1
ATOM 2008 N N . GLN A 1 248 ? 11.159 17.895 -25.865 1.00 32.53 248 GLN A N 1
ATOM 2009 C CA . GLN A 1 248 ? 12.209 17.599 -26.848 1.00 32.53 248 GLN A CA 1
ATOM 2010 C C . GLN A 1 248 ? 12.637 16.158 -27.214 1.00 32.53 248 GLN A C 1
ATOM 2012 O O . GLN A 1 248 ? 12.909 15.295 -26.386 1.00 32.53 248 GLN A O 1
ATOM 2017 N N . ASP A 1 249 ? 12.748 16.037 -28.546 1.00 35.62 249 ASP A N 1
ATOM 2018 C CA . ASP A 1 249 ? 13.411 15.072 -29.429 1.00 35.62 249 ASP A CA 1
ATOM 2019 C C . ASP A 1 249 ? 12.771 13.700 -29.684 1.00 35.62 249 ASP A C 1
ATOM 2021 O O . ASP A 1 249 ? 13.230 12.669 -29.202 1.00 35.62 249 ASP A O 1
ATOM 2025 N N . THR A 1 250 ? 11.762 13.662 -30.570 1.00 28.62 250 THR A N 1
ATOM 2026 C CA . THR A 1 250 ? 11.696 12.670 -31.674 1.00 28.62 250 THR A CA 1
ATOM 2027 C C . THR A 1 250 ? 10.627 13.023 -32.730 1.00 28.62 250 THR A C 1
ATOM 2029 O O . THR A 1 250 ? 9.542 13.496 -32.388 1.00 28.62 250 THR A O 1
ATOM 2032 N N . PRO A 1 251 ? 10.893 12.781 -34.031 1.00 30.55 251 PRO A N 1
ATOM 2033 C CA . PRO A 1 251 ? 9.983 13.101 -35.126 1.00 30.55 251 PRO A CA 1
ATOM 2034 C C . PRO A 1 251 ? 8.969 11.967 -35.339 1.00 30.55 251 PRO A C 1
ATOM 2036 O O . PRO A 1 251 ? 9.109 11.150 -36.243 1.00 30.55 251 PRO A O 1
ATOM 2039 N N . LEU A 1 252 ? 7.925 11.907 -34.511 1.00 31.09 252 LEU A N 1
ATOM 2040 C CA . LEU A 1 252 ? 6.753 11.060 -34.772 1.00 31.09 252 LEU A CA 1
ATOM 2041 C C . LEU A 1 252 ? 5.450 11.807 -34.449 1.00 31.09 252 LEU A C 1
ATOM 2043 O O . LEU A 1 252 ? 4.595 11.361 -33.694 1.00 31.09 252 LEU A O 1
ATOM 2047 N N . HIS A 1 253 ? 5.286 12.977 -35.068 1.00 39.81 253 HIS A N 1
ATOM 2048 C CA . HIS A 1 253 ? 4.013 13.691 -35.115 1.00 39.81 253 HIS A CA 1
ATOM 2049 C C . HIS A 1 253 ? 3.273 13.364 -36.415 1.00 39.81 253 HIS A C 1
ATOM 2051 O O . HIS A 1 253 ? 3.548 13.956 -37.456 1.00 39.81 253 HIS A O 1
ATOM 2057 N N . ARG A 1 254 ? 2.311 12.435 -36.346 1.00 32.50 254 ARG A N 1
ATOM 2058 C CA . ARG A 1 254 ? 1.069 12.452 -37.149 1.00 32.50 254 ARG A CA 1
ATOM 2059 C C . ARG A 1 254 ? 0.116 11.350 -36.675 1.00 32.50 254 ARG A C 1
ATOM 2061 O O . ARG A 1 254 ? -0.017 10.316 -37.316 1.00 32.50 254 ARG A O 1
ATOM 2068 N N . LYS A 1 255 ? -0.487 11.599 -35.510 1.00 35.75 255 LYS A N 1
ATOM 2069 C CA . LYS A 1 255 ? -1.678 10.980 -34.886 1.00 35.75 255 LYS A CA 1
ATOM 2070 C C . LYS A 1 255 ? -1.426 10.983 -33.384 1.00 35.75 255 LYS A C 1
ATOM 2072 O O . LYS A 1 255 ? -1.014 9.983 -32.817 1.00 35.75 255 LYS A O 1
ATOM 2077 N N . ALA A 1 256 ? -1.598 12.141 -32.763 1.00 32.19 256 ALA A N 1
ATOM 2078 C CA . ALA A 1 256 ? -1.643 12.207 -31.319 1.00 32.19 256 ALA A CA 1
ATOM 2079 C C . ALA A 1 256 ? -2.736 13.184 -30.899 1.00 32.19 256 ALA A C 1
ATOM 2081 O O . ALA A 1 256 ? -2.820 14.273 -31.458 1.00 32.19 256 ALA A O 1
ATOM 2082 N N . ASP A 1 257 ? -3.562 12.907 -29.907 1.00 41.81 257 ASP A N 1
ATOM 2083 C CA . ASP A 1 257 ? -4.115 11.652 -29.392 1.00 41.81 257 ASP A CA 1
ATOM 2084 C C . ASP A 1 257 ? -5.102 12.146 -28.321 1.00 41.81 257 ASP A C 1
ATOM 2086 O O . ASP A 1 257 ? -4.741 13.008 -27.511 1.00 41.81 257 ASP A O 1
ATOM 2090 N N . LEU A 1 258 ? -6.345 11.665 -28.296 1.00 41.22 258 LEU A N 1
ATOM 2091 C CA . LEU A 1 258 ? -7.354 12.081 -27.299 1.00 41.22 258 LEU A CA 1
ATOM 2092 C C . LEU A 1 258 ? -6.885 11.838 -25.844 1.00 41.22 258 LEU A C 1
ATOM 2094 O O . LEU A 1 258 ? -7.384 12.456 -24.902 1.00 41.22 258 LEU A O 1
ATOM 2098 N N . SER A 1 259 ? -5.870 10.992 -25.670 1.00 45.72 259 SER A N 1
ATOM 2099 C CA . SER A 1 259 ? -5.197 10.653 -24.419 1.00 45.72 259 SER A CA 1
ATOM 2100 C C . SER A 1 259 ? -4.356 11.791 -23.816 1.00 45.72 259 SER A C 1
ATOM 2102 O O . SER A 1 259 ? -4.319 11.882 -22.592 1.00 45.72 259 SER A O 1
ATOM 2104 N N . PHE A 1 260 ? -3.769 12.717 -24.594 1.00 40.56 260 PHE A N 1
ATOM 2105 C CA . PHE A 1 260 ? -3.011 13.858 -24.033 1.00 40.56 260 PHE A CA 1
ATOM 2106 C C . PHE A 1 260 ? -3.908 14.798 -23.217 1.00 40.56 260 PHE A C 1
ATOM 2108 O O . PHE A 1 260 ? -3.622 15.137 -22.067 1.00 40.56 260 PHE A O 1
ATOM 2115 N N . LEU A 1 261 ? -5.032 15.194 -23.818 1.00 44.91 261 LEU A N 1
ATOM 2116 C CA . LEU A 1 261 ? -5.985 16.107 -23.199 1.00 44.91 261 LEU A CA 1
ATOM 2117 C C . LEU A 1 261 ? -6.713 15.434 -22.030 1.00 44.91 261 LEU A C 1
ATOM 2119 O O . LEU A 1 261 ? -6.969 16.087 -21.023 1.00 44.91 261 LEU A O 1
ATOM 2123 N N . ALA A 1 262 ? -7.015 14.136 -22.139 1.00 47.53 262 ALA A N 1
ATOM 2124 C CA . ALA A 1 262 ? -7.610 13.361 -21.053 1.00 47.53 262 ALA A CA 1
ATOM 2125 C C . ALA A 1 262 ? -6.677 13.274 -19.838 1.00 47.53 262 ALA A C 1
ATOM 2127 O O . ALA A 1 262 ? -7.116 13.458 -18.707 1.00 47.53 262 ALA A O 1
ATOM 2128 N N . VAL A 1 263 ? -5.382 13.067 -20.079 1.00 47.81 263 VAL A N 1
ATOM 2129 C CA . VAL A 1 263 ? -4.349 13.038 -19.044 1.00 47.81 263 VAL A CA 1
ATOM 2130 C C . VAL A 1 263 ? -4.203 14.398 -18.361 1.00 47.81 263 VAL A C 1
ATOM 2132 O O . VAL A 1 263 ? -4.277 14.472 -17.139 1.00 47.81 263 VAL A O 1
ATOM 2135 N N . PHE A 1 264 ? -4.043 15.485 -19.121 1.00 52.41 264 PHE A N 1
ATOM 2136 C CA . PHE A 1 264 ? -3.909 16.822 -18.536 1.00 52.41 264 PHE A CA 1
ATOM 2137 C C . PHE A 1 264 ? -5.170 17.242 -17.768 1.00 52.41 264 PHE A C 1
ATOM 2139 O O . PHE A 1 264 ? -5.069 17.794 -16.675 1.00 52.41 264 PHE A O 1
ATOM 2146 N N . LYS A 1 265 ? -6.361 16.923 -18.295 1.00 53.12 265 LYS A N 1
ATOM 2147 C CA . LYS A 1 265 ? -7.631 17.140 -17.589 1.00 53.12 265 LYS A CA 1
ATOM 2148 C C . LYS A 1 265 ? -7.708 16.329 -16.302 1.00 53.12 265 LYS A C 1
ATOM 2150 O O . LYS A 1 265 ? -8.093 16.898 -15.293 1.00 53.12 265 LYS A O 1
ATOM 2155 N N . ALA A 1 266 ? -7.311 15.056 -16.311 1.00 55.00 266 ALA A N 1
ATOM 2156 C CA . ALA A 1 266 ? -7.286 14.228 -15.107 1.00 55.00 266 ALA A CA 1
ATOM 2157 C C . ALA A 1 266 ? -6.325 14.791 -14.048 1.00 55.00 266 ALA A C 1
ATOM 2159 O O . ALA A 1 266 ? -6.656 14.807 -12.871 1.00 55.00 266 ALA A O 1
ATOM 2160 N N . LEU A 1 267 ? -5.175 15.327 -14.466 1.00 59.19 267 LEU A N 1
ATOM 2161 C CA . LEU A 1 267 ? -4.217 15.967 -13.562 1.00 59.19 267 LEU A CA 1
ATOM 2162 C C . LEU A 1 267 ? -4.728 17.271 -12.959 1.00 59.19 267 LEU A C 1
ATOM 2164 O O . LEU A 1 267 ? -4.623 17.478 -11.753 1.00 59.19 267 LEU A O 1
ATOM 2168 N N . ALA A 1 268 ? -5.272 18.153 -13.795 1.00 62.34 268 ALA A N 1
ATOM 2169 C CA . ALA A 1 268 ? -5.876 19.396 -13.335 1.00 62.34 268 ALA A CA 1
ATOM 2170 C C . ALA A 1 268 ? -7.092 19.123 -12.437 1.00 62.34 268 ALA A C 1
ATOM 2172 O O . ALA A 1 268 ? -7.311 19.841 -11.467 1.00 62.34 268 ALA A O 1
ATOM 2173 N N . TYR A 1 269 ? -7.842 18.062 -12.738 1.00 66.38 269 TYR A N 1
ATOM 2174 C CA . TYR A 1 269 ? -8.966 17.596 -11.940 1.00 66.38 269 TYR A CA 1
ATOM 2175 C C . TYR A 1 269 ? -8.517 17.075 -10.571 1.00 66.38 269 TYR A C 1
ATOM 2177 O O . TYR A 1 269 ? -9.043 17.543 -9.568 1.00 66.38 269 TYR A O 1
ATOM 2185 N N . ASP A 1 270 ? -7.509 16.198 -10.512 1.00 64.81 270 ASP A N 1
ATOM 2186 C CA . ASP A 1 270 ? -6.946 15.693 -9.251 1.00 64.81 270 ASP A CA 1
ATOM 2187 C C . ASP A 1 270 ? -6.417 16.840 -8.381 1.00 64.81 270 ASP A C 1
ATOM 2189 O O . ASP A 1 270 ? -6.766 16.943 -7.209 1.00 64.81 270 ASP A O 1
ATOM 2193 N N . LEU A 1 271 ? -5.627 17.755 -8.954 1.00 69.06 271 LEU A N 1
ATOM 2194 C CA . LEU A 1 271 ? -5.145 18.947 -8.243 1.00 69.06 271 LEU A CA 1
ATOM 2195 C C . LEU A 1 271 ? -6.294 19.838 -7.763 1.00 69.06 271 LEU A C 1
ATOM 2197 O O . LEU A 1 271 ? -6.247 20.343 -6.644 1.00 69.06 271 LEU A O 1
ATOM 2201 N N . GLY A 1 272 ? -7.312 20.035 -8.602 1.00 66.56 272 GLY A N 1
ATOM 2202 C CA . GLY A 1 272 ? -8.503 20.805 -8.259 1.00 66.56 272 GLY A CA 1
ATOM 2203 C C . GLY A 1 272 ? -9.265 20.186 -7.090 1.00 66.56 272 GLY A C 1
ATOM 2204 O O . GLY A 1 272 ? -9.618 20.903 -6.156 1.00 66.56 272 GLY A O 1
ATOM 2205 N N . GLN A 1 273 ? -9.443 18.862 -7.096 1.00 71.19 273 GLN A N 1
ATOM 2206 C CA . GLN A 1 273 ? -10.033 18.135 -5.976 1.00 71.19 273 GLN A CA 1
ATOM 2207 C C . GLN A 1 273 ? -9.195 18.281 -4.706 1.00 71.19 273 GLN A C 1
ATOM 2209 O O . GLN A 1 273 ? -9.741 18.665 -3.680 1.00 71.19 273 GLN A O 1
ATOM 2214 N N . VAL A 1 274 ? -7.876 18.061 -4.773 1.00 74.06 274 VAL A N 1
ATOM 2215 C CA . VAL A 1 274 ? -6.980 18.212 -3.612 1.00 74.06 274 VAL A CA 1
ATOM 2216 C C . VAL A 1 274 ? -7.116 19.607 -3.007 1.00 74.06 274 VAL A C 1
ATOM 2218 O O . VAL A 1 274 ? -7.313 19.735 -1.804 1.00 74.06 274 VAL A O 1
ATOM 2221 N N . ILE A 1 275 ? -7.038 20.662 -3.825 1.00 73.75 275 ILE A N 1
ATOM 2222 C CA . ILE A 1 275 ? -7.136 22.049 -3.349 1.00 73.75 275 ILE A CA 1
ATOM 2223 C C . ILE A 1 275 ? -8.507 22.301 -2.717 1.00 73.75 275 ILE A C 1
ATOM 2225 O O . ILE A 1 275 ? -8.575 22.845 -1.617 1.00 73.75 275 ILE A O 1
ATOM 2229 N N . SER A 1 276 ? -9.582 21.888 -3.392 1.00 72.56 276 SER A N 1
ATOM 2230 C CA . SER A 1 276 ? -10.952 22.082 -2.913 1.00 72.56 276 SER A CA 1
ATOM 2231 C C . SER A 1 276 ? -11.201 21.357 -1.592 1.00 72.56 276 SER A C 1
ATOM 2233 O O . SER A 1 276 ? -11.727 21.950 -0.655 1.00 72.56 276 SER A O 1
ATOM 2235 N N . THR A 1 277 ? -10.810 20.087 -1.491 1.00 74.94 277 THR A N 1
ATOM 2236 C CA . THR A 1 277 ? -11.013 19.273 -0.290 1.00 74.94 277 THR A CA 1
ATOM 2237 C C . THR A 1 277 ? -10.115 19.730 0.852 1.00 74.94 277 THR A C 1
ATOM 2239 O O . THR A 1 277 ? -10.590 19.822 1.976 1.00 74.94 277 THR A O 1
ATOM 2242 N N . VAL A 1 278 ? -8.851 20.087 0.594 1.00 74.94 278 VAL A N 1
ATOM 2243 C CA . VAL A 1 278 ? -7.968 20.638 1.636 1.00 74.94 278 VAL A CA 1
ATOM 2244 C C . VAL A 1 278 ? -8.533 21.946 2.186 1.00 74.94 278 VAL A C 1
ATOM 2246 O O . VAL A 1 278 ? -8.586 22.114 3.403 1.00 74.94 278 VAL A O 1
ATOM 2249 N N . ALA A 1 279 ? -9.007 22.844 1.317 1.00 71.50 279 ALA A N 1
ATOM 2250 C CA . ALA A 1 279 ? -9.654 24.080 1.743 1.00 71.50 279 ALA A CA 1
ATOM 2251 C C . ALA A 1 279 ? -10.923 23.798 2.559 1.00 71.50 279 ALA A C 1
ATOM 2253 O O . ALA A 1 279 ? -11.103 24.386 3.623 1.00 71.50 279 ALA A O 1
ATOM 2254 N N . HIS A 1 280 ? -11.764 22.866 2.103 1.00 73.06 280 HIS A N 1
ATOM 2255 C CA . HIS A 1 280 ? -12.967 22.461 2.823 1.00 73.06 280 HIS A CA 1
ATOM 2256 C C . HIS A 1 280 ? -12.628 21.908 4.213 1.00 73.06 280 HIS A C 1
ATOM 2258 O O . HIS A 1 280 ? -13.091 22.461 5.202 1.00 73.06 280 HIS A O 1
ATOM 2264 N N . CYS A 1 281 ? -11.750 20.905 4.318 1.00 71.38 281 CYS A N 1
ATOM 2265 C CA . CYS A 1 281 ? -11.360 20.324 5.602 1.00 71.38 281 CYS A CA 1
ATOM 2266 C C . CYS A 1 281 ? -10.730 21.364 6.549 1.00 71.38 281 CYS A C 1
ATOM 2268 O O . CYS A 1 281 ? -11.006 21.341 7.745 1.00 71.38 281 CYS A O 1
ATOM 2270 N N . GLN A 1 282 ? -9.925 22.307 6.042 1.00 72.81 282 GLN A N 1
ATOM 2271 C CA . GLN A 1 282 ? -9.374 23.401 6.855 1.00 72.81 282 GLN A CA 1
ATOM 2272 C C . GLN A 1 282 ? -10.459 24.345 7.380 1.00 72.81 282 GLN A C 1
ATOM 2274 O O . GLN A 1 282 ? -10.427 24.719 8.550 1.00 72.81 282 GLN A O 1
ATOM 2279 N N . LEU A 1 283 ? -11.419 24.724 6.537 1.00 73.56 283 LEU A N 1
ATOM 2280 C CA . LEU A 1 283 ? -12.546 25.561 6.941 1.00 73.56 283 LEU A CA 1
ATOM 2281 C C . LEU A 1 283 ? -13.422 24.845 7.979 1.00 73.56 283 LEU A C 1
ATOM 2283 O O . LEU A 1 283 ? -13.745 25.444 9.004 1.00 73.56 283 LEU A O 1
ATOM 2287 N N . THR A 1 284 ? -13.707 23.554 7.787 1.00 69.69 284 THR A N 1
ATOM 2288 C CA . THR A 1 284 ? -14.438 22.730 8.759 1.00 69.69 284 THR A CA 1
ATOM 2289 C C . THR A 1 284 ? -13.714 22.662 10.107 1.00 69.69 284 THR A C 1
ATOM 2291 O O . THR A 1 284 ? -14.344 22.846 11.146 1.00 69.69 284 THR A O 1
ATOM 2294 N N . LEU A 1 285 ? -12.388 22.468 10.117 1.00 71.44 285 LEU A N 1
ATOM 2295 C CA . LEU A 1 285 ? -11.581 22.470 11.348 1.00 71.44 285 LEU A CA 1
ATOM 2296 C C . LEU A 1 285 ? -11.588 23.823 12.072 1.00 71.44 285 LEU A C 1
ATOM 2298 O O . LEU A 1 285 ? -11.485 23.871 13.296 1.00 71.44 285 LEU A O 1
ATOM 2302 N N . LEU A 1 286 ? -11.732 24.921 11.330 1.00 75.56 286 LEU A N 1
ATOM 2303 C CA . LEU A 1 286 ? -11.883 26.269 11.880 1.00 75.56 286 LEU A CA 1
ATOM 2304 C C . LEU A 1 286 ? -13.324 26.576 12.328 1.00 75.56 286 LEU A C 1
ATOM 2306 O O . LEU A 1 286 ? -13.607 27.702 12.734 1.00 75.56 286 LEU A O 1
ATOM 2310 N N . GLY A 1 287 ? -14.236 25.600 12.259 1.00 68.88 287 GLY A N 1
ATOM 2311 C CA . GLY A 1 287 ? -15.648 25.772 12.604 1.00 68.88 287 GLY A CA 1
ATOM 2312 C C . GLY A 1 287 ? -16.437 26.596 11.583 1.00 68.88 287 GLY A C 1
ATOM 2313 O O . GLY A 1 287 ? -17.545 27.039 11.883 1.00 68.88 287 GLY A O 1
ATOM 2314 N N . VAL A 1 288 ? -15.885 26.823 10.387 1.00 70.06 288 VAL A N 1
ATOM 2315 C CA . VAL A 1 288 ? -16.577 27.503 9.291 1.00 70.06 288 VAL A CA 1
ATOM 2316 C C . VAL A 1 288 ? -17.460 26.482 8.582 1.00 70.06 288 VAL A C 1
ATOM 2318 O O . VAL A 1 288 ? -16.969 25.494 8.039 1.00 70.06 288 VAL A O 1
ATOM 2321 N N . ASN A 1 289 ? -18.772 26.718 8.585 1.00 60.16 289 ASN A N 1
ATOM 2322 C CA . ASN A 1 289 ? -19.714 25.870 7.866 1.00 60.16 289 ASN A CA 1
ATOM 2323 C C . ASN A 1 289 ? -19.624 26.162 6.358 1.00 60.16 289 ASN A C 1
ATOM 2325 O O . ASN A 1 289 ? -19.931 27.269 5.923 1.00 60.16 289 ASN A O 1
ATOM 2329 N N . VAL A 1 290 ? -19.163 25.187 5.573 1.00 58.91 290 VAL A N 1
ATOM 2330 C CA . VAL A 1 290 ? -18.906 25.330 4.125 1.00 58.91 290 VAL A CA 1
ATOM 2331 C C . VAL A 1 290 ? -20.052 24.754 3.274 1.00 58.91 290 VAL A C 1
ATOM 2333 O O . VAL A 1 290 ? -19.994 24.818 2.047 1.00 58.91 290 VAL A O 1
ATOM 2336 N N . ASP A 1 291 ? -21.112 24.223 3.899 1.00 54.12 291 ASP A N 1
ATOM 2337 C CA . ASP A 1 291 ? -22.265 23.625 3.199 1.00 54.12 291 ASP A CA 1
ATOM 2338 C C . ASP A 1 291 ? -23.177 24.650 2.495 1.00 54.12 291 ASP A C 1
ATOM 2340 O O . ASP A 1 291 ? -24.126 24.283 1.801 1.00 54.12 291 ASP A O 1
ATOM 2344 N N . GLU A 1 292 ? -22.859 25.942 2.581 1.00 44.75 292 GLU A N 1
ATOM 2345 C CA . GLU A 1 292 ? -23.470 26.987 1.762 1.00 44.75 292 GLU A CA 1
ATOM 2346 C C . GLU A 1 292 ? -22.591 27.305 0.541 1.00 44.75 292 GLU A C 1
ATOM 2348 O O . GLU A 1 292 ? -21.901 28.321 0.488 1.00 44.75 292 GLU A O 1
ATOM 2353 N N . THR A 1 293 ? -22.616 26.450 -0.488 1.00 40.88 293 THR A N 1
ATOM 2354 C CA . THR A 1 293 ? -22.184 26.856 -1.840 1.00 40.88 293 THR A CA 1
ATOM 2355 C C . THR A 1 293 ? -23.265 26.574 -2.892 1.00 40.88 293 THR A C 1
ATOM 2357 O O . THR A 1 293 ? -23.953 25.552 -2.837 1.00 40.88 293 THR A O 1
ATOM 2360 N N . PRO A 1 294 ? -23.482 27.507 -3.843 1.00 33.91 294 PRO A N 1
ATOM 2361 C CA . PRO A 1 294 ? -24.656 27.519 -4.704 1.00 33.91 294 PRO A CA 1
ATOM 2362 C C . PRO A 1 294 ? -24.606 26.390 -5.737 1.00 33.91 294 PRO A C 1
ATOM 2364 O O . PRO A 1 294 ? -23.673 26.275 -6.532 1.00 33.91 294 PRO A O 1
ATOM 2367 N N . LYS A 1 295 ? -25.676 25.590 -5.786 1.00 40.06 295 LYS A N 1
ATOM 2368 C CA . LYS A 1 295 ? -25.985 24.705 -6.915 1.00 40.06 295 LYS A CA 1
ATOM 2369 C C . LYS A 1 295 ? -26.362 25.555 -8.134 1.00 40.06 295 LYS A C 1
ATOM 2371 O O . LYS A 1 295 ? -27.542 25.772 -8.379 1.00 40.06 295 LYS A O 1
ATOM 2376 N N . SER A 1 296 ? -25.365 26.060 -8.858 1.00 33.88 296 SER A N 1
ATOM 2377 C CA . SER A 1 296 ? -25.352 26.462 -10.282 1.00 33.88 296 SER A CA 1
ATOM 2378 C C . SER A 1 296 ? -24.480 27.706 -10.505 1.00 33.88 296 SER A C 1
ATOM 2380 O O . SER A 1 296 ? -24.449 28.597 -9.656 1.00 33.88 296 SER A O 1
ATOM 2382 N N . PRO A 1 297 ? -23.761 27.791 -11.641 1.00 32.03 297 PRO A N 1
ATOM 2383 C CA . PRO A 1 297 ? -23.086 29.023 -12.030 1.00 32.03 297 PRO A CA 1
ATOM 2384 C C . PRO A 1 297 ? -24.127 30.122 -12.318 1.00 32.03 297 PRO A C 1
ATOM 2386 O O . PRO A 1 297 ? -25.169 29.819 -12.910 1.00 32.03 297 PRO A O 1
ATOM 2389 N N . PRO A 1 298 ? -23.869 31.390 -11.946 1.00 32.88 298 PRO A N 1
ATOM 2390 C CA . PRO A 1 298 ? -24.738 32.493 -12.333 1.00 32.88 298 PRO A CA 1
ATOM 2391 C C . PRO A 1 298 ? -24.795 32.583 -13.862 1.00 32.88 298 PRO A C 1
ATOM 2393 O O . PRO A 1 298 ? -23.767 32.539 -14.542 1.00 32.88 298 PRO A O 1
ATOM 2396 N N . LYS A 1 299 ? -26.013 32.682 -14.405 1.00 34.31 299 LYS A N 1
ATOM 2397 C CA . LYS A 1 299 ? -26.215 33.066 -15.803 1.00 34.31 299 LYS A CA 1
ATOM 2398 C C . LYS A 1 299 ? -25.697 34.494 -15.966 1.00 34.31 299 LYS A C 1
ATOM 2400 O O . LYS A 1 299 ? -26.034 35.354 -15.159 1.00 34.31 299 LYS A O 1
ATOM 2405 N N . ALA A 1 300 ? -24.844 34.697 -16.962 1.00 36.91 300 ALA A N 1
ATOM 2406 C CA . ALA A 1 300 ? -24.377 36.019 -17.343 1.00 36.91 300 ALA A CA 1
ATOM 2407 C C . ALA A 1 300 ? -25.514 36.774 -18.046 1.00 36.91 300 ALA A C 1
ATOM 2409 O O . ALA A 1 300 ? -26.078 36.236 -19.002 1.00 36.91 300 ALA A O 1
ATOM 2410 N N . ASP A 1 301 ? -25.807 37.981 -17.562 1.00 42.56 301 ASP A N 1
ATOM 2411 C CA . ASP A 1 301 ? -26.417 39.064 -18.341 1.00 42.56 301 ASP A CA 1
ATOM 2412 C C . ASP A 1 301 ? -25.295 39.971 -18.872 1.00 42.56 301 ASP A C 1
ATOM 2414 O O . ASP A 1 301 ? -24.335 40.227 -18.101 1.00 42.56 301 ASP A O 1
#

pLDDT: mean 70.37, std 21.63, range [28.62, 98.31]

Sequence (301 aa):
MLATALLLVCTSVLAASNEKVIYVSDIDDTIVQSNVANKLALIKTALFRKPKNAFDGMAVLYENLLKENPNASIVYVSGTPELMRKGVTSLLARNRFPKGRMILRRWFPFLSDITWGWIGDTILSSKKFKLRALRKLMRENPDAKFVFLGDDVEYDADVYRQMDREFPGMVKQIYIRRVIGRLPLENENEADKLKQFSTEWNIGYSEYEADRLSGDRLLEIGNELLKRARTQPQLVYPRFLRSFIGFQDTPLHRKADLSFLAVFKALAYDLGQVISTVAHCQLTLLGVNVDETPKSPPKAD

Radius of gyration: 21.77 Å; chains: 1; bounding box: 58×69×67 Å